Protein AF-0000000084976491 (afdb_homodimer)

Radius of gyration: 25.59 Å; Cα contacts (8 Å, |Δi|>4): 346; chains: 2; bounding box: 77×68×47 Å

Foldseek 3Di:
DPPPPPPQPPVLVVLLVVLVVVLVVLLCVLLVLLQDAPVVNLVVLVVVLVVVLVVCVVVVNNVVNVVRDSVNSVLVVLLQSLLQNLLSLLSNLVSVDVPSVVVVVVLLVVQLVSLQVSLVSNVPHHPGHRDPVSSVSSSNSNVNSNVVNVVVVVVVVVVVVVVVVVVVD/DPPPPPPQPPVLVVLLVVLVVVLVVLLCVLLVLLQDAPVVNLVVLVVVLVVVLVVCVVVVNNVVNVVRDSVNSVLVVLLQSLLQNLLSLLSNLVSVDVPSVVVVVVLLVVQLVSLQVSLVSNVPHHPGHRDPVSSVSSSNSNVNSNVVNVVVVVVVVVVVVVVVVVVVD

pLDDT: mean 92.19, std 11.4, range [34.78, 98.81]

Nearest PDB structures (foldseek):
  5eui-assembly1_B  TM=2.613E-01  e=7.951E+00  Ochotona princeps
  5eui-assembly1_B  TM=2.613E-01  e=7.951E+00  Ochotona princeps

InterPro domains:
  IPR006976 VanZ-LLP1 [PF04892] (19-151)

Sequence (338 aa):
MQEQNQRTSPWLIAWRVIFTFALIGCIVFIFSNSLQIADVSEGASGRVLGILQGILRHLGLPGAADRLTMHIVRKLAHFCEYLLEGFLLMLCLRVYTRHFFKHVSWPMLGGLLTALTDETIQLFVPGRSGQVTDIWIDFSGVMTGLLVGLILLGLVRMCIILYQHRNEVMQEQNQRTSPWLIAWRVIFTFALIGCIVFIFSNSLQIADVSEGASGRVLGILQGILRHLGLPGAADRLTMHIVRKLAHFCEYLLEGFLLMLCLRVYTRHFFKHVSWPMLGGLLTALTDETIQLFVPGRSGQVTDIWIDFSGVMTGLLVGLILLGLVRMCIILYQHRNEV

Solvent-accessible surface area (backbone atoms only — not comparable to full-atom values): 17261 Å² total; per-residue (Å²): 132,78,81,71,77,73,69,79,51,70,66,57,53,50,50,46,52,52,37,49,52,51,41,51,50,48,52,50,51,52,48,52,58,38,62,42,39,35,70,61,47,47,48,56,40,46,52,51,42,51,52,50,30,51,51,31,43,73,73,71,34,52,69,60,27,70,67,59,45,68,68,55,46,49,51,48,50,43,22,49,57,24,19,53,46,17,26,35,37,37,52,39,43,51,70,74,35,92,60,39,82,75,49,50,46,47,50,52,38,52,42,41,51,49,31,49,49,40,30,53,51,12,58,78,20,64,85,44,69,38,48,61,68,56,35,52,43,22,35,51,13,16,53,48,11,30,48,51,36,51,52,51,53,48,50,52,54,48,50,53,52,50,52,52,55,57,66,75,96,133,79,82,72,77,74,70,80,52,69,68,55,54,50,49,46,52,51,36,47,52,50,40,51,49,48,51,50,52,52,47,54,59,38,61,42,40,35,69,60,48,49,50,57,43,45,52,53,42,52,52,52,31,50,51,30,42,72,72,70,32,52,68,62,28,70,68,60,43,69,68,54,46,48,51,48,49,43,22,49,57,23,19,52,47,17,24,34,40,37,52,39,43,51,72,75,35,92,60,41,81,75,49,49,43,48,50,52,39,52,43,42,50,50,31,50,48,40,31,53,52,13,59,77,20,64,84,45,68,36,49,61,66,55,34,54,42,21,35,50,13,18,52,49,12,31,48,52,36,52,52,52,54,50,51,53,53,50,50,52,53,51,51,51,56,54,66,75,96

Organism: Faecalibacterium duncaniae (strain DSM 17677 / JCM 31915 / A2-165) (NCBI:txid411483)

Structure (mmCIF, N/CA/C/O backbone):
data_AF-0000000084976491-model_v1
#
loop_
_entity.id
_entity.type
_entity.pdbx_description
1 polymer 'VanZ-like protein'
#
loop_
_atom_site.group_PDB
_atom_site.id
_atom_site.type_symbol
_atom_site.label_atom_id
_atom_site.label_alt_id
_atom_site.label_comp_id
_atom_site.label_asym_id
_atom_site.label_entity_id
_atom_site.label_seq_id
_atom_site.pdbx_PDB_ins_code
_atom_site.Cartn_x
_atom_site.Cartn_y
_atom_site.Cartn_z
_atom_site.occupancy
_atom_site.B_iso_or_equiv
_atom_site.auth_seq_id
_atom_site.auth_comp_id
_atom_site.auth_asym_id
_atom_site.auth_atom_id
_atom_site.pdbx_PDB_model_num
ATOM 1 N N . MET A 1 1 ? 2.037 36.219 26.781 1 35.09 1 MET A N 1
ATOM 2 C CA . MET A 1 1 ? 1.146 35.562 25.844 1 35.09 1 MET A CA 1
ATOM 3 C C . MET A 1 1 ? 0.963 34.094 26.203 1 35.09 1 MET A C 1
ATOM 5 O O . MET A 1 1 ? 1.899 33.312 26.094 1 35.09 1 MET A O 1
ATOM 9 N N . GLN A 1 2 ? 0.217 33.719 27.297 1 39.62 2 GLN A N 1
ATOM 10 C CA . GLN A 1 2 ? 0.006 32.438 27.922 1 39.62 2 GLN A CA 1
ATOM 11 C C . GLN A 1 2 ? -0.423 31.375 26.891 1 39.62 2 GLN A C 1
ATOM 13 O O . GLN A 1 2 ? -1.31 31.641 26.078 1 39.62 2 GLN A O 1
ATOM 18 N N . GLU A 1 3 ? 0.483 30.609 26.359 1 40.78 3 GLU A N 1
ATOM 19 C CA . GLU A 1 3 ? 0.15 29.422 25.578 1 40.78 3 GLU A CA 1
ATOM 20 C C . GLU A 1 3 ? -1.061 28.703 26.156 1 40.78 3 GLU A C 1
ATOM 22 O O . GLU A 1 3 ? -0.959 28.047 27.203 1 40.78 3 GLU A O 1
ATOM 27 N N . GLN A 1 4 ? -2.275 29.312 26.438 1 41.19 4 GLN A N 1
ATOM 28 C CA . GLN A 1 4 ? -3.514 28.688 26.891 1 41.19 4 GLN A CA 1
ATOM 29 C C . GLN A 1 4 ? -3.615 27.25 26.391 1 41.19 4 GLN A C 1
ATOM 31 O O . GLN A 1 4 ? -3.553 27 25.172 1 41.19 4 GLN A O 1
ATOM 36 N N . ASN A 1 5 ? -3.123 26.234 27.062 1 47.28 5 ASN A N 1
ATOM 37 C CA . ASN A 1 5 ? -3.326 24.781 27.031 1 47.28 5 ASN A CA 1
ATOM 38 C C . ASN A 1 5 ? -4.703 24.422 26.484 1 47.28 5 ASN A C 1
ATOM 40 O O . ASN A 1 5 ? -5.707 24.531 27.188 1 47.28 5 ASN A O 1
ATOM 44 N N . GLN A 1 6 ? -5.203 25.062 25.469 1 53.81 6 GLN A N 1
ATOM 45 C CA . GLN A 1 6 ? -6.531 24.844 24.906 1 53.81 6 GLN A CA 1
ATOM 46 C C . GLN A 1 6 ? -6.996 23.406 25.125 1 53.81 6 GLN A C 1
ATOM 48 O O . GLN A 1 6 ? -6.414 22.469 24.578 1 53.81 6 GLN A O 1
ATOM 53 N N . ARG A 1 7 ? -7.324 23.031 26.297 1 60.31 7 ARG A N 1
ATOM 54 C CA . ARG A 1 7 ? -7.965 21.797 26.719 1 60.31 7 ARG A CA 1
ATOM 55 C C . ARG A 1 7 ? -8.82 21.219 25.594 1 60.31 7 ARG A C 1
ATOM 57 O O . ARG A 1 7 ? -9.609 21.938 24.969 1 60.31 7 ARG A O 1
ATOM 64 N N . THR A 1 8 ? -8.445 20.062 25.047 1 73.88 8 THR A N 1
ATOM 65 C CA . THR A 1 8 ? -9.234 19.375 24.031 1 73.88 8 THR A CA 1
ATOM 66 C C . THR A 1 8 ? -10.688 19.234 24.484 1 73.88 8 THR A C 1
ATOM 68 O O . THR A 1 8 ? -10.953 18.891 25.625 1 73.88 8 THR A O 1
ATOM 71 N N . SER A 1 9 ? -11.711 19.891 23.953 1 84.06 9 SER A N 1
ATOM 72 C CA . SER A 1 9 ? -13.141 19.828 24.219 1 84.06 9 SER A CA 1
ATOM 73 C C . SER A 1 9 ? -13.586 18.375 24.438 1 84.06 9 SER A C 1
ATOM 75 O O . SER A 1 9 ? -13.094 17.469 23.781 1 84.06 9 SER A O 1
ATOM 77 N N . PRO A 1 10 ? -14.289 18.125 25.609 1 88.69 10 PRO A N 1
ATOM 78 C CA . PRO A 1 10 ? -14.797 16.781 25.859 1 88.69 10 PRO A CA 1
ATOM 79 C C . PRO A 1 10 ? -15.484 16.156 24.641 1 88.69 10 PRO A C 1
ATOM 81 O O . PRO A 1 10 ? -15.43 14.945 24.453 1 88.69 10 PRO A O 1
ATOM 84 N N . TRP A 1 11 ? -16.188 16.906 23.922 1 88.12 11 TRP A N 1
ATOM 85 C CA . TRP A 1 11 ? -16.844 16.406 22.719 1 88.12 11 TRP A CA 1
ATOM 86 C C . TRP A 1 11 ? -15.836 15.875 21.719 1 88.12 11 TRP A C 1
ATOM 88 O O . TRP A 1 11 ? -16.078 14.875 21.031 1 88.12 11 TRP A O 1
ATOM 98 N N . LEU A 1 12 ? -14.742 16.547 21.578 1 89.44 12 LEU A N 1
ATOM 99 C CA . LEU A 1 12 ? -13.688 16.094 20.672 1 89.44 12 LEU A CA 1
ATOM 100 C C . LEU A 1 12 ? -13.133 14.742 21.094 1 89.44 12 LEU A C 1
ATOM 102 O O . LEU A 1 12 ? -12.891 13.875 20.266 1 89.44 12 LEU A O 1
ATOM 106 N N . ILE A 1 13 ? -12.984 14.578 22.375 1 91.75 13 ILE A N 1
ATOM 107 C CA . ILE A 1 13 ? -12.484 13.312 22.906 1 91.75 13 ILE A CA 1
ATOM 108 C C . ILE A 1 13 ? -13.492 12.203 22.625 1 91.75 13 ILE A C 1
ATOM 110 O O . ILE A 1 13 ? -13.109 11.094 22.234 1 91.75 13 ILE A O 1
ATOM 114 N N . ALA A 1 14 ? -14.719 12.555 22.859 1 93.31 14 ALA A N 1
ATOM 115 C CA . ALA A 1 14 ? -15.773 11.578 22.609 1 93.31 14 ALA A CA 1
ATOM 116 C C . ALA A 1 14 ? -15.742 11.125 21.141 1 93.31 14 ALA A C 1
ATOM 118 O O . ALA A 1 14 ? -15.805 9.93 20.859 1 93.31 14 ALA A O 1
ATOM 119 N N . TRP A 1 15 ? -15.602 12.023 20.281 1 92.19 15 TRP A N 1
ATOM 120 C CA . TRP A 1 15 ? -15.578 11.703 18.844 1 92.19 15 TRP A CA 1
ATOM 121 C C . TRP A 1 15 ? -14.336 10.898 18.5 1 92.19 15 TRP A C 1
ATOM 123 O O . TRP A 1 15 ? -14.391 9.992 17.656 1 92.19 15 TRP A O 1
ATOM 133 N N . ARG A 1 16 ? -13.266 11.188 19.109 1 93.69 16 ARG A N 1
ATOM 134 C CA . ARG A 1 16 ? -12.039 10.43 18.891 1 93.69 16 ARG A CA 1
ATOM 135 C C . ARG A 1 16 ? -12.227 8.969 19.297 1 93.69 16 ARG A C 1
ATOM 137 O O . ARG A 1 16 ? -11.828 8.062 18.562 1 93.69 16 ARG A O 1
ATOM 144 N N . VAL A 1 17 ? -12.836 8.75 20.406 1 95.75 17 VAL A N 1
ATOM 145 C CA . VAL A 1 17 ? -13.055 7.402 20.922 1 95.75 17 VAL A CA 1
ATOM 146 C C . VAL A 1 17 ? -14.039 6.664 20.016 1 95.75 17 VAL A C 1
ATOM 148 O O . VAL A 1 17 ? -13.781 5.531 19.594 1 95.75 17 VAL A O 1
ATOM 151 N N . ILE A 1 18 ? -15.078 7.332 19.656 1 96.31 18 ILE A N 1
ATOM 152 C CA . ILE A 1 18 ? -16.141 6.707 18.875 1 96.31 18 ILE A CA 1
ATOM 153 C C . ILE A 1 18 ? -15.602 6.316 17.5 1 96.31 18 ILE A C 1
ATOM 155 O O . ILE A 1 18 ? -15.781 5.18 17.062 1 96.31 18 ILE A O 1
ATOM 159 N N . PHE A 1 19 ? -14.914 7.25 16.828 1 96.56 19 PHE A N 1
ATOM 160 C CA . PHE A 1 19 ? -14.438 6.98 15.484 1 96.56 19 PHE A CA 1
ATOM 161 C C . PHE A 1 19 ? -13.312 5.953 15.508 1 96.56 19 PHE A C 1
ATOM 163 O O . PHE A 1 19 ? -13.203 5.125 14.602 1 96.56 19 PHE A O 1
ATOM 170 N N . THR A 1 20 ? -12.516 5.93 16.516 1 97.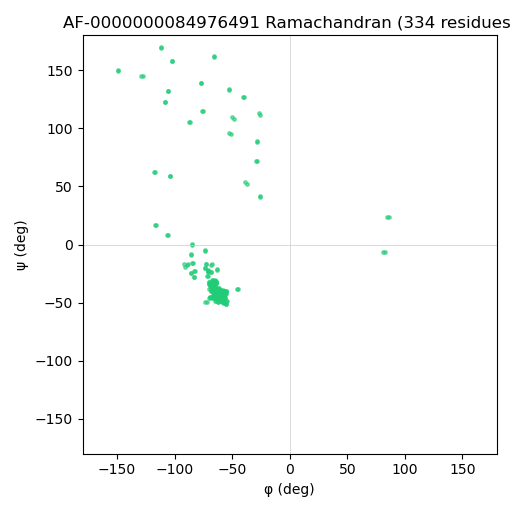44 20 THR A N 1
ATOM 171 C CA . THR A 1 20 ? -11.445 4.949 16.625 1 97.44 20 THR A CA 1
ATOM 172 C C . THR A 1 20 ? -12.016 3.549 16.844 1 97.44 20 THR A C 1
ATOM 174 O O . THR A 1 20 ? -11.586 2.59 16.203 1 97.44 20 THR A O 1
ATOM 177 N N . PHE A 1 21 ? -12.938 3.445 17.719 1 98.06 21 PHE A N 1
ATOM 178 C CA . PHE A 1 21 ? -13.555 2.148 17.984 1 98.06 21 PHE A CA 1
ATOM 179 C C . PHE A 1 21 ? -14.328 1.658 16.766 1 98.06 21 PHE A C 1
ATOM 181 O O . PHE A 1 21 ? -14.352 0.46 16.469 1 98.06 21 PHE A O 1
ATOM 188 N N . ALA A 1 22 ? -15.008 2.574 16.109 1 98.12 22 ALA A N 1
ATOM 189 C CA . ALA A 1 22 ? -15.719 2.205 14.891 1 98.12 22 ALA A CA 1
ATOM 190 C C . ALA A 1 22 ? -14.758 1.689 13.828 1 98.12 22 ALA A C 1
ATOM 192 O O . ALA A 1 22 ? -15.055 0.719 13.125 1 98.12 22 ALA A O 1
ATOM 193 N N . LEU A 1 23 ? -13.617 2.332 13.719 1 98.5 23 LEU A N 1
ATOM 194 C CA . LEU A 1 23 ? -12.602 1.914 12.758 1 98.5 23 LEU A CA 1
ATOM 195 C C . LEU A 1 23 ? -12.062 0.53 13.102 1 98.5 23 LEU A C 1
ATOM 197 O O . LEU A 1 23 ? -11.938 -0.329 12.227 1 98.5 23 LEU A O 1
ATOM 201 N N . ILE A 1 24 ? -11.766 0.32 14.328 1 98.38 24 ILE A N 1
ATOM 202 C CA . ILE A 1 24 ? -11.289 -0.98 14.781 1 98.38 24 ILE A CA 1
ATOM 203 C C . ILE A 1 24 ? -12.344 -2.045 14.508 1 98.38 24 ILE A C 1
ATOM 205 O O . ILE A 1 24 ? -12.031 -3.131 14.016 1 98.38 24 ILE A O 1
ATOM 209 N N . GLY A 1 25 ? -13.555 -1.701 14.852 1 98.5 25 GLY A N 1
ATOM 210 C CA . GLY A 1 25 ? -14.641 -2.617 14.57 1 98.5 25 GLY A CA 1
ATOM 211 C C . GLY A 1 25 ? -14.766 -2.961 13.094 1 98.5 25 GLY A C 1
ATOM 212 O O . GLY A 1 25 ? -14.992 -4.121 12.742 1 98.5 25 GLY A O 1
ATOM 213 N N . CYS A 1 26 ? -14.641 -1.988 12.273 1 98.44 26 CYS A N 1
ATOM 214 C CA . CYS A 1 26 ? -14.695 -2.184 10.828 1 98.44 26 CYS A CA 1
ATOM 215 C C . CYS A 1 26 ? -13.578 -3.109 10.359 1 98.44 26 CYS A C 1
ATOM 217 O O . CYS A 1 26 ? -13.82 -4.031 9.578 1 98.44 26 CYS A O 1
ATOM 219 N N . ILE A 1 27 ? -12.375 -2.922 10.852 1 98.62 27 ILE A N 1
ATOM 220 C CA . ILE A 1 27 ? -11.227 -3.729 10.461 1 98.62 27 ILE A CA 1
ATOM 221 C C . ILE A 1 27 ? -11.422 -5.168 10.938 1 98.62 27 ILE A C 1
ATOM 223 O O . ILE A 1 27 ? -11.156 -6.113 10.195 1 98.62 27 ILE A O 1
ATOM 227 N N . VAL A 1 28 ? -11.898 -5.32 12.117 1 98.25 28 VAL A N 1
ATOM 228 C CA . VAL A 1 28 ? -12.18 -6.648 12.648 1 98.25 28 VAL A CA 1
ATOM 229 C C . VAL A 1 28 ? -13.234 -7.34 11.789 1 98.25 28 VAL A C 1
ATOM 231 O O . VAL A 1 28 ? -13.125 -8.539 11.508 1 98.25 28 VAL A O 1
ATOM 234 N N . PHE A 1 29 ? -14.234 -6.586 11.453 1 98 29 PHE A N 1
ATOM 235 C CA . PHE A 1 29 ? -15.281 -7.121 10.594 1 98 29 PHE A CA 1
ATOM 236 C C . PHE A 1 29 ? -14.703 -7.598 9.273 1 98 29 PHE A C 1
ATOM 238 O O . PHE A 1 29 ? -15.016 -8.695 8.812 1 98 29 PHE A O 1
ATOM 245 N N . ILE A 1 30 ? -13.805 -6.801 8.672 1 98.06 30 ILE A N 1
ATOM 246 C CA . ILE A 1 30 ? -13.18 -7.121 7.395 1 98.06 30 ILE A CA 1
ATOM 247 C C . ILE A 1 30 ? -12.359 -8.398 7.531 1 98.06 30 ILE A C 1
ATOM 249 O O . ILE A 1 30 ? -12.516 -9.336 6.742 1 98.06 30 ILE A O 1
ATOM 253 N N . PHE A 1 31 ? -11.523 -8.484 8.539 1 98.12 31 PHE A N 1
ATOM 254 C CA . PHE A 1 31 ? -10.641 -9.633 8.727 1 98.12 31 PHE A CA 1
ATOM 255 C C . PHE A 1 31 ? -11.438 -10.875 9.094 1 98.12 31 PHE A C 1
ATOM 257 O O . PHE A 1 31 ? -11.086 -11.984 8.688 1 98.12 31 PHE A O 1
ATOM 264 N N . SER A 1 32 ? -12.555 -10.688 9.82 1 97.12 32 SER A N 1
ATOM 265 C CA . SER A 1 32 ? -13.414 -11.812 10.156 1 97.12 32 SER A CA 1
ATOM 266 C C . SER A 1 32 ? -14.055 -12.414 8.914 1 97.12 32 SER A C 1
ATOM 268 O O . SER A 1 32 ? -14.156 -13.641 8.789 1 97.12 32 SER A O 1
ATOM 270 N N . ASN A 1 33 ? -14.516 -11.594 8.078 1 95.81 33 ASN A N 1
ATOM 271 C CA . ASN A 1 33 ? -15.086 -12.07 6.824 1 95.81 33 ASN A CA 1
ATOM 272 C C . ASN A 1 33 ? -14.047 -12.812 5.988 1 95.81 33 ASN A C 1
ATOM 274 O O . ASN A 1 33 ? -14.359 -13.82 5.348 1 95.81 33 ASN A O 1
ATOM 278 N N . SER A 1 34 ? -12.82 -12.336 5.969 1 95.94 34 SER A N 1
ATOM 279 C CA . SER A 1 34 ? -11.75 -12.922 5.168 1 95.94 34 SER A CA 1
ATOM 280 C C . SER A 1 34 ? -11.281 -14.242 5.762 1 95.94 34 SER A C 1
ATOM 282 O O . SER A 1 34 ? -10.648 -15.047 5.078 1 95.94 34 SER A O 1
ATOM 284 N N . LEU A 1 35 ? -11.617 -14.477 7.016 1 96.56 35 LEU A N 1
ATOM 285 C CA . LEU A 1 35 ? -11.234 -15.703 7.699 1 96.56 35 LEU A CA 1
ATOM 286 C C . LEU A 1 35 ? -12.242 -16.812 7.426 1 96.56 35 LEU A C 1
ATOM 288 O O . LEU A 1 35 ? -12 -17.984 7.746 1 96.56 35 LEU A O 1
ATOM 292 N N . GLN A 1 36 ? -13.328 -16.469 6.809 1 94.62 36 GLN A N 1
ATOM 293 C CA . GLN A 1 36 ? -14.336 -17.469 6.492 1 94.62 36 GLN A CA 1
ATOM 294 C C . GLN A 1 36 ? -13.914 -18.312 5.293 1 94.62 36 GLN A C 1
ATOM 296 O O . GLN A 1 36 ? -13.406 -17.781 4.305 1 94.62 36 GLN A O 1
ATOM 301 N N . ILE A 1 37 ? -14.195 -19.594 5.438 1 94.31 37 ILE A N 1
ATOM 302 C CA . ILE A 1 37 ? -13.852 -20.484 4.336 1 94.31 37 ILE A CA 1
ATOM 303 C C . ILE A 1 37 ? -14.703 -20.141 3.113 1 94.31 37 ILE A C 1
ATOM 305 O O . ILE A 1 37 ? -15.766 -19.531 3.238 1 94.31 37 ILE A O 1
ATOM 309 N N . ALA A 1 38 ? -14.234 -20.609 1.974 1 93.19 38 ALA A N 1
ATOM 310 C CA . ALA A 1 38 ? -14.805 -20.188 0.695 1 93.19 38 ALA A CA 1
ATOM 311 C C . ALA A 1 38 ? -16.297 -20.531 0.63 1 93.19 38 ALA A C 1
ATOM 313 O O . ALA A 1 38 ? -17.094 -19.734 0.141 1 93.19 38 ALA A O 1
ATOM 314 N N . ASP A 1 39 ? -16.656 -21.656 1.042 1 92.38 39 ASP A N 1
ATOM 315 C CA . ASP A 1 39 ? -18.047 -22.125 0.962 1 92.38 39 ASP A CA 1
ATOM 316 C C . ASP A 1 39 ? -18.984 -21.203 1.753 1 92.38 39 ASP A C 1
ATOM 318 O O . ASP A 1 39 ? -20.062 -20.859 1.285 1 92.38 39 ASP A O 1
ATOM 322 N N . VAL A 1 40 ? -18.562 -20.844 2.932 1 91.31 40 VAL A N 1
ATOM 323 C CA . VAL A 1 40 ? -19.3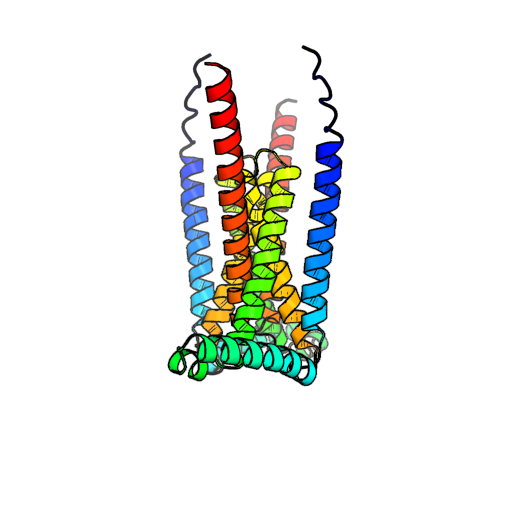59 -19.984 3.795 1 91.31 40 VAL A CA 1
ATOM 324 C C . VAL A 1 40 ? -19.453 -18.594 3.178 1 91.31 40 VAL A C 1
ATOM 326 O O . VAL A 1 40 ? -20.547 -18.016 3.107 1 91.31 40 VAL A O 1
ATOM 329 N N . SER A 1 41 ? -18.328 -18.094 2.717 1 92.44 41 SER A N 1
ATOM 330 C CA . SER A 1 41 ? -18.297 -16.781 2.082 1 92.44 41 SER A CA 1
ATOM 331 C C . SER A 1 41 ? -19.156 -16.75 0.823 1 92.44 41 SER A C 1
ATOM 333 O O . SER A 1 41 ? -19.844 -15.773 0.551 1 92.44 41 SER A O 1
ATOM 335 N N . GLU A 1 42 ? -19.125 -17.797 0.074 1 92.56 42 GLU A N 1
ATOM 336 C CA . GLU A 1 42 ? -19.922 -17.906 -1.138 1 92.56 42 GLU A CA 1
ATOM 337 C C . GLU A 1 42 ? -21.422 -17.938 -0.808 1 92.56 42 GLU A C 1
ATOM 339 O O . GLU A 1 42 ? -22.234 -17.391 -1.558 1 92.56 42 GLU A O 1
ATOM 344 N N . GLY A 1 43 ? -21.688 -18.625 0.235 1 93.31 43 GLY A N 1
ATOM 345 C CA . GLY A 1 43 ? -23.078 -18.641 0.67 1 93.31 43 GLY A CA 1
ATOM 346 C C . GLY A 1 43 ? -23.609 -17.266 1.014 1 93.31 43 GLY A C 1
ATOM 347 O O . GLY A 1 43 ? -24.719 -16.906 0.604 1 93.31 43 GLY A O 1
ATOM 348 N N . ALA A 1 44 ? -22.828 -16.578 1.794 1 92.62 44 ALA A N 1
ATOM 349 C CA . ALA A 1 44 ? -23.219 -15.227 2.174 1 92.62 44 ALA A CA 1
ATOM 350 C C . ALA A 1 44 ? -23.391 -14.344 0.945 1 92.62 44 ALA A C 1
ATOM 352 O O . ALA A 1 44 ? -24.391 -13.625 0.823 1 92.62 44 ALA A O 1
ATOM 353 N N . SER A 1 45 ? -22.5 -14.383 0.034 1 93.81 45 SER A N 1
ATOM 354 C CA . SER A 1 45 ? -22.562 -13.602 -1.198 1 93.81 45 SER A CA 1
ATOM 355 C C . SER A 1 45 ? -23.734 -14.031 -2.066 1 93.81 45 SER A C 1
ATOM 357 O O . SER A 1 45 ? -24.344 -13.203 -2.748 1 93.81 45 SER A O 1
ATOM 359 N N . GLY A 1 46 ? -23.984 -15.273 -2.021 1 95 46 GLY A N 1
ATOM 360 C CA . GLY A 1 46 ? -25.125 -15.789 -2.762 1 95 46 GLY A CA 1
ATOM 361 C C . GLY A 1 46 ? -26.438 -15.234 -2.275 1 95 46 GLY A C 1
ATOM 362 O O . GLY A 1 46 ? -27.328 -14.922 -3.08 1 95 46 GLY A O 1
ATOM 363 N N . ARG A 1 47 ? -26.547 -15.148 -1 1 95.94 47 ARG A N 1
ATOM 364 C CA . ARG A 1 47 ? -27.766 -14.57 -0.429 1 95.94 47 ARG A CA 1
ATOM 365 C C . ARG A 1 47 ? -27.938 -13.125 -0.88 1 95.94 47 ARG A C 1
ATOM 367 O O . ARG A 1 47 ? -29.031 -12.719 -1.267 1 95.94 47 ARG A O 1
ATOM 374 N N . VAL A 1 48 ? -26.859 -12.398 -0.855 1 94.81 48 VAL A N 1
ATOM 375 C CA . VAL A 1 48 ? -26.906 -11.008 -1.28 1 94.81 48 VAL A CA 1
ATOM 376 C C . VAL A 1 48 ? -27.266 -10.93 -2.764 1 94.81 48 VAL A C 1
ATOM 378 O O . VAL A 1 48 ? -28.062 -10.086 -3.176 1 94.81 48 VAL A O 1
ATOM 381 N N . LEU A 1 49 ? -26.641 -11.781 -3.518 1 95.88 49 LEU A N 1
ATOM 382 C CA . LEU A 1 49 ? -26.938 -11.844 -4.945 1 95.88 49 LEU A CA 1
ATOM 383 C C . LEU A 1 49 ? -28.422 -12.062 -5.184 1 95.88 49 LEU A C 1
ATOM 385 O O . LEU A 1 49 ? -29.047 -11.344 -5.977 1 95.88 49 LEU A O 1
ATOM 389 N N . GLY A 1 50 ? -28.984 -13.016 -4.504 1 95.94 50 GLY A N 1
ATOM 390 C CA . GLY A 1 50 ? -30.406 -13.289 -4.633 1 95.94 50 GLY A CA 1
ATOM 391 C C . GLY A 1 50 ? -31.281 -12.102 -4.301 1 95.94 50 GLY A C 1
ATOM 392 O O . GLY A 1 50 ? -32.25 -11.805 -5.016 1 95.94 50 GLY A O 1
ATOM 393 N N . ILE A 1 51 ? -30.984 -11.477 -3.252 1 96.12 51 ILE A N 1
ATOM 394 C CA . ILE A 1 51 ? -31.75 -10.312 -2.801 1 96.12 51 ILE A CA 1
ATOM 395 C C . ILE A 1 51 ? -31.672 -9.211 -3.85 1 96.12 51 ILE A C 1
ATOM 397 O O . ILE A 1 51 ? -32.688 -8.641 -4.242 1 96.12 51 ILE A O 1
ATOM 401 N N . LEU A 1 52 ? -30.453 -8.945 -4.367 1 95.69 52 LEU A N 1
ATOM 402 C CA . LEU A 1 52 ? -30.25 -7.867 -5.328 1 95.69 52 LEU A CA 1
ATOM 403 C C . LEU A 1 52 ? -30.953 -8.18 -6.648 1 95.69 52 LEU A C 1
ATOM 405 O O . LEU A 1 52 ? -31.562 -7.301 -7.254 1 95.69 52 LEU A O 1
ATOM 409 N N . GLN A 1 53 ? -30.797 -9.398 -7.062 1 96.44 53 GLN A N 1
ATOM 410 C CA . GLN A 1 53 ? -31.5 -9.805 -8.281 1 96.44 53 GLN A CA 1
ATOM 411 C C . GLN A 1 53 ? -33 -9.648 -8.125 1 96.44 53 GLN A C 1
ATOM 413 O O . GLN A 1 53 ? -33.688 -9.211 -9.055 1 96.44 53 GLN A O 1
ATOM 418 N N . GLY A 1 54 ? -33.5 -10.078 -7.012 1 95.88 54 GLY A N 1
ATOM 419 C CA . GLY A 1 54 ? -34.906 -9.922 -6.727 1 95.88 54 GLY A CA 1
ATOM 420 C C . GLY A 1 54 ? -35.375 -8.477 -6.789 1 95.88 54 GLY A C 1
ATOM 421 O O . GLY A 1 54 ? -36.406 -8.172 -7.379 1 95.88 54 GLY A O 1
ATOM 422 N N . ILE A 1 55 ? -34.625 -7.625 -6.195 1 96 55 ILE A N 1
ATOM 423 C CA . ILE A 1 55 ? -34.938 -6.203 -6.188 1 96 55 ILE A CA 1
ATOM 424 C C . ILE A 1 55 ? -34.938 -5.664 -7.613 1 96 55 ILE A C 1
ATOM 426 O O . ILE A 1 55 ? -35.875 -4.949 -8.016 1 96 55 ILE A O 1
ATOM 430 N N . LEU A 1 56 ? -33.906 -5.996 -8.414 1 95.81 56 LEU A N 1
ATOM 431 C CA . LEU A 1 56 ? -33.781 -5.516 -9.789 1 95.81 56 LEU A CA 1
ATOM 432 C C . LEU A 1 56 ? -34.969 -6.012 -10.641 1 95.81 56 LEU A C 1
ATOM 434 O O . LEU A 1 56 ? -35.5 -5.258 -11.461 1 95.81 56 LEU A O 1
ATOM 438 N N . ARG A 1 57 ? -35.344 -7.277 -10.43 1 95.75 57 ARG A N 1
ATOM 439 C CA . ARG A 1 57 ? -36.469 -7.824 -11.172 1 95.75 57 ARG A CA 1
ATOM 440 C C . ARG A 1 57 ? -37.75 -7.117 -10.789 1 95.75 57 ARG A C 1
ATOM 442 O O . ARG A 1 57 ? -38.594 -6.84 -11.648 1 95.75 57 ARG A O 1
ATOM 449 N N . HIS A 1 58 ? -37.906 -6.809 -9.531 1 96.44 58 HIS A N 1
ATOM 450 C CA . HIS A 1 58 ? -39.094 -6.105 -9.047 1 96.44 58 HIS A CA 1
ATOM 451 C C . HIS A 1 58 ? -39.156 -4.688 -9.609 1 96.44 58 HIS A C 1
ATOM 453 O O . HIS A 1 58 ? -40.219 -4.152 -9.828 1 96.44 58 HIS A O 1
ATOM 459 N N . LEU A 1 59 ? -38.031 -4.129 -9.836 1 96.56 59 LEU A N 1
ATOM 460 C CA . LEU A 1 59 ? -37.969 -2.766 -10.352 1 96.56 59 LEU A CA 1
ATOM 461 C C . LEU A 1 59 ? -38.094 -2.748 -11.867 1 96.56 59 LEU A C 1
ATOM 463 O O . LEU A 1 59 ? -38 -1.689 -12.492 1 96.56 59 LEU A O 1
ATOM 467 N N . GLY A 1 60 ? -38.25 -3.93 -12.477 1 95.25 60 GLY A N 1
ATOM 468 C CA . GLY A 1 60 ? -38.5 -4.023 -13.906 1 95.25 60 GLY A CA 1
ATOM 469 C C . GLY A 1 60 ? -37.188 -4.02 -14.719 1 95.25 60 GLY A C 1
ATOM 470 O O . GLY A 1 60 ? -37.188 -3.559 -15.859 1 95.25 60 GLY A O 1
ATOM 471 N N . LEU A 1 61 ? -36.094 -4.43 -14.047 1 96.69 61 LEU A N 1
ATOM 472 C CA . LEU A 1 61 ? -34.812 -4.461 -14.734 1 96.69 61 LEU A CA 1
ATOM 473 C C . LEU A 1 61 ? -34.25 -5.887 -14.812 1 96.69 61 LEU A C 1
ATOM 475 O O . LEU A 1 61 ? -33.188 -6.172 -14.305 1 96.69 61 LEU A O 1
ATOM 479 N N . PRO A 1 62 ? -34.969 -6.766 -15.492 1 93.69 62 PRO A N 1
ATOM 480 C CA . PRO A 1 62 ? -34.531 -8.172 -15.531 1 93.69 62 PRO A CA 1
ATOM 481 C C . PRO A 1 62 ? -33.188 -8.359 -16.219 1 93.69 62 PRO A C 1
ATOM 483 O O . PRO A 1 62 ? -32.438 -9.258 -15.867 1 93.69 62 PRO A O 1
ATOM 486 N N . GLY A 1 63 ? -32.938 -7.57 -17.172 1 95.38 63 GLY A N 1
ATOM 487 C CA . GLY A 1 63 ? -31.625 -7.641 -17.828 1 95.38 63 GLY A CA 1
ATOM 488 C C . GLY A 1 63 ? -30.469 -7.398 -16.891 1 95.38 63 GLY A C 1
ATOM 489 O O . GLY A 1 63 ? -29.469 -8.125 -16.922 1 95.38 63 GLY A O 1
ATOM 490 N N . ALA A 1 64 ? -30.609 -6.348 -16.109 1 95.12 64 ALA A N 1
ATOM 491 C CA . ALA A 1 64 ? -29.594 -6.055 -15.094 1 95.12 64 ALA A CA 1
ATOM 492 C C . ALA A 1 64 ? -29.5 -7.188 -14.078 1 95.12 64 ALA A C 1
ATOM 494 O O . ALA A 1 64 ? -28.391 -7.523 -13.625 1 95.12 64 ALA A O 1
ATOM 495 N N . ALA A 1 65 ? -30.531 -7.711 -13.711 1 95.5 65 ALA A N 1
ATOM 496 C CA . ALA A 1 65 ? -30.547 -8.828 -12.773 1 95.5 65 ALA A CA 1
ATOM 497 C C . ALA A 1 65 ? -29.766 -10.023 -13.328 1 95.5 65 ALA A C 1
ATOM 499 O O . ALA A 1 65 ? -29.031 -10.68 -12.594 1 95.5 65 ALA A O 1
ATOM 500 N N . ASP A 1 66 ? -29.953 -10.25 -14.555 1 94.75 66 ASP A N 1
ATOM 501 C CA . ASP A 1 66 ? -29.328 -11.398 -15.203 1 94.75 66 ASP A CA 1
ATOM 502 C C . ASP A 1 66 ? -27.812 -11.18 -15.344 1 94.75 66 ASP A C 1
ATOM 504 O O . ASP A 1 66 ? -27.047 -12.141 -15.383 1 94.75 66 ASP A O 1
ATOM 508 N N . ARG A 1 67 ? -27.469 -10 -15.414 1 94.88 67 ARG A N 1
ATOM 509 C CA . ARG A 1 67 ? -26.062 -9.688 -15.602 1 94.88 67 ARG A CA 1
ATOM 510 C C . ARG A 1 67 ? -25.328 -9.664 -14.266 1 94.88 67 ARG A C 1
ATOM 512 O O . ARG A 1 67 ? -24.094 -9.695 -14.234 1 94.88 67 ARG A O 1
ATOM 519 N N . LEU A 1 68 ? -26.031 -9.602 -13.219 1 95.06 68 LEU A N 1
ATOM 520 C CA . LEU A 1 68 ? -25.438 -9.586 -11.883 1 95.06 68 LEU A CA 1
ATOM 521 C C . LEU A 1 68 ? -24.953 -10.977 -11.492 1 95.06 68 LEU A C 1
ATOM 523 O O . LEU A 1 68 ? -25.734 -11.922 -11.438 1 95.06 68 LEU A O 1
ATOM 527 N N . THR A 1 69 ? -23.672 -11.141 -11.328 1 94.69 69 THR A N 1
ATOM 528 C CA . THR A 1 69 ? -23.078 -12.438 -11.016 1 94.69 69 THR A CA 1
ATOM 529 C C . THR A 1 69 ? -22.516 -12.445 -9.602 1 94.69 69 THR A C 1
ATOM 531 O O . THR A 1 69 ? -22.438 -11.406 -8.945 1 94.69 69 THR A O 1
ATOM 534 N N . MET A 1 70 ? -22.172 -13.648 -9.188 1 94.44 70 MET A N 1
ATOM 535 C CA . MET A 1 70 ? -21.516 -13.828 -7.891 1 94.44 70 MET A CA 1
ATOM 536 C C . MET A 1 70 ? -20.219 -13.055 -7.824 1 94.44 70 MET A C 1
ATOM 538 O O . MET A 1 70 ? -19.875 -12.469 -6.789 1 94.44 70 MET A O 1
ATOM 542 N N . HIS A 1 71 ? -19.562 -13.086 -8.883 1 94 71 HIS A N 1
ATOM 543 C CA . HIS A 1 71 ? -18.297 -12.375 -8.977 1 94 71 HIS A CA 1
ATOM 544 C C . HIS A 1 71 ? -18.469 -10.883 -8.734 1 94 71 HIS A C 1
ATOM 546 O O . HIS A 1 71 ? -17.734 -10.281 -7.949 1 94 71 HIS A O 1
ATOM 552 N N . ILE A 1 72 ? -19.469 -10.289 -9.289 1 95.31 72 ILE A N 1
ATOM 553 C CA . ILE A 1 72 ? -19.734 -8.859 -9.148 1 95.31 72 ILE A CA 1
ATOM 554 C C . ILE A 1 72 ? -20.109 -8.547 -7.703 1 95.31 72 ILE A C 1
ATOM 556 O O . ILE A 1 72 ? -19.625 -7.574 -7.121 1 95.31 72 ILE A O 1
ATOM 560 N N . VAL A 1 73 ? -20.953 -9.344 -7.145 1 95 73 VAL A N 1
ATOM 561 C CA . VAL A 1 73 ? -21.422 -9.133 -5.781 1 95 73 VAL A CA 1
ATOM 562 C C . VAL A 1 73 ? -20.25 -9.188 -4.809 1 95 73 VAL A C 1
ATOM 564 O O . VAL A 1 73 ? -20.141 -8.359 -3.906 1 95 73 VAL A O 1
ATOM 567 N N . ARG A 1 74 ? -19.391 -10.094 -5 1 94.75 74 ARG A N 1
ATOM 568 C CA . ARG A 1 74 ? -18.219 -10.234 -4.137 1 94.75 74 ARG A CA 1
ATOM 569 C C . ARG A 1 74 ? -17.297 -9.023 -4.262 1 94.75 74 ARG A C 1
ATOM 571 O O . ARG A 1 74 ? -16.797 -8.516 -3.26 1 94.75 74 ARG A O 1
ATOM 578 N N . LYS A 1 75 ? -17.125 -8.539 -5.457 1 95.88 75 LYS A N 1
ATOM 579 C CA . LYS A 1 75 ? -16.266 -7.371 -5.66 1 95.88 75 LYS A CA 1
ATOM 580 C C . LYS A 1 75 ? -16.906 -6.117 -5.07 1 95.88 75 LYS A C 1
ATOM 582 O O . LYS A 1 75 ? -16.219 -5.238 -4.562 1 95.88 75 LYS A O 1
ATOM 587 N N . LEU A 1 76 ? -18.156 -6.113 -5.199 1 95.5 76 LEU A N 1
ATOM 588 C CA . LEU A 1 76 ? -18.875 -5.004 -4.59 1 95.5 76 LEU A CA 1
ATOM 589 C C . LEU A 1 76 ? -18.75 -5.039 -3.07 1 95.5 76 LEU A C 1
ATOM 591 O O . LEU A 1 76 ? -18.641 -3.992 -2.428 1 95.5 76 LEU A O 1
ATOM 595 N N . ALA A 1 77 ? -18.859 -6.188 -2.535 1 95.31 77 ALA A N 1
ATOM 596 C CA . ALA A 1 77 ? -18.688 -6.34 -1.095 1 95.31 77 ALA A CA 1
ATOM 597 C C . ALA A 1 77 ? -17.297 -5.852 -0.658 1 95.31 77 ALA A C 1
ATOM 599 O O . ALA A 1 77 ? -17.172 -5.137 0.338 1 95.31 77 ALA A O 1
ATOM 600 N N . HIS A 1 78 ? -16.281 -6.266 -1.404 1 96.25 78 HIS A N 1
ATOM 601 C CA . HIS A 1 78 ? -14.93 -5.781 -1.15 1 96.25 78 HIS A CA 1
ATOM 602 C C . HIS A 1 78 ? -14.875 -4.254 -1.18 1 96.25 78 HIS A C 1
ATOM 604 O O . HIS A 1 78 ? -14.406 -3.627 -0.228 1 96.25 78 HIS A O 1
ATOM 610 N N . PHE A 1 79 ? -15.383 -3.709 -2.205 1 98.25 79 PHE A N 1
ATOM 611 C CA . PHE A 1 79 ? -15.359 -2.264 -2.391 1 98.25 79 PHE A CA 1
ATOM 612 C C . PHE A 1 79 ? -16.078 -1.561 -1.245 1 98.25 79 PHE A C 1
ATOM 614 O O . PHE A 1 79 ? -15.555 -0.604 -0.669 1 98.25 79 PHE A O 1
ATOM 621 N N . CYS A 1 80 ? -17.234 -2.059 -0.865 1 97.88 80 CYS A N 1
ATOM 622 C CA . CYS A 1 80 ? -18.062 -1.406 0.138 1 97.88 80 CYS A CA 1
ATOM 623 C C . CYS A 1 80 ? -17.422 -1.488 1.519 1 97.88 80 CYS A C 1
ATOM 625 O O . CYS A 1 80 ? -17.469 -0.523 2.283 1 97.88 80 CYS A O 1
ATOM 627 N N . GLU A 1 81 ? -16.953 -2.611 1.851 1 98.12 81 GLU A N 1
ATOM 628 C CA . GLU A 1 81 ? -16.281 -2.752 3.141 1 98.12 81 GLU A CA 1
ATOM 629 C 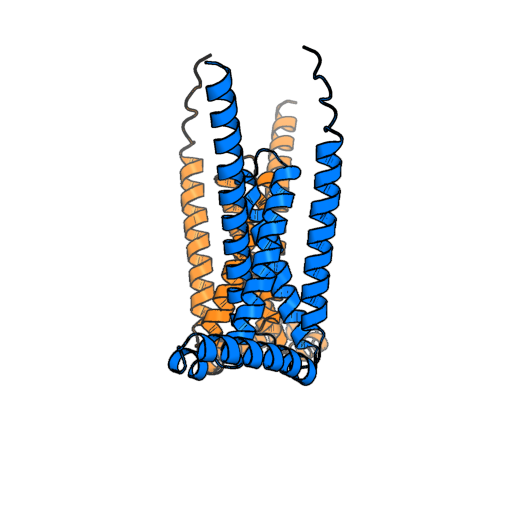C . GLU A 1 81 ? -15.141 -1.745 3.285 1 98.12 81 GLU A C 1
ATOM 631 O O . GLU A 1 81 ? -15 -1.1 4.324 1 98.12 81 GLU A O 1
ATOM 636 N N . TYR A 1 82 ? -14.438 -1.56 2.246 1 98.81 82 TYR A N 1
ATOM 637 C CA . TYR A 1 82 ? -13.266 -0.7 2.314 1 98.81 82 TYR A CA 1
ATOM 638 C C . TYR A 1 82 ? -13.641 0.76 2.096 1 98.81 82 TYR A C 1
ATOM 640 O O . TYR A 1 82 ? -12.922 1.665 2.527 1 98.81 82 TYR A O 1
ATOM 648 N N . LEU A 1 83 ? -14.766 1.009 1.41 1 98.75 83 LEU A N 1
ATOM 649 C CA . LEU A 1 83 ? -15.336 2.352 1.398 1 98.75 83 LEU A CA 1
ATOM 650 C C . LEU A 1 83 ? -15.633 2.828 2.816 1 98.75 83 LEU A C 1
ATOM 652 O O . LEU A 1 83 ? -15.281 3.953 3.184 1 98.75 83 LEU A O 1
ATOM 656 N N . LEU A 1 84 ? -16.266 1.936 3.543 1 98.62 84 LEU A N 1
ATOM 657 C CA . LEU A 1 84 ? -16.578 2.26 4.934 1 98.62 84 LEU A CA 1
ATOM 658 C C . LEU A 1 84 ? -15.289 2.514 5.719 1 98.62 84 LEU A C 1
ATOM 660 O O . LEU A 1 84 ? -15.211 3.465 6.5 1 98.62 84 LEU A O 1
ATOM 664 N N . GLU A 1 85 ? -14.281 1.649 5.531 1 98.81 85 GLU A N 1
ATOM 665 C CA . GLU A 1 85 ? -13.008 1.855 6.219 1 98.81 85 GLU A CA 1
ATOM 666 C C . GLU A 1 85 ? -12.406 3.213 5.867 1 98.81 85 GLU A C 1
ATOM 668 O O . GLU A 1 85 ? -11.984 3.957 6.754 1 98.81 85 GLU A O 1
ATOM 673 N N . GLY A 1 86 ? -12.352 3.498 4.551 1 98.69 86 GLY A N 1
ATOM 674 C CA . GLY A 1 86 ? -11.82 4.785 4.125 1 98.69 86 GLY A CA 1
ATOM 675 C C . GLY A 1 86 ? -12.547 5.965 4.746 1 98.69 86 GLY A C 1
ATOM 676 O O . GLY A 1 86 ? -11.914 6.938 5.156 1 98.69 86 GLY A O 1
ATOM 677 N N . PHE A 1 87 ? -13.867 5.867 4.789 1 98.44 87 PHE A N 1
ATOM 678 C CA . PHE A 1 87 ? -14.695 6.898 5.395 1 98.44 87 PHE A CA 1
ATOM 679 C C . PHE A 1 87 ? -14.328 7.098 6.859 1 98.44 87 PHE A C 1
ATOM 681 O O . PHE A 1 87 ? -14.117 8.227 7.305 1 98.44 87 PHE A O 1
ATOM 688 N N . LEU A 1 88 ? -14.227 6.047 7.574 1 98.25 88 LEU A N 1
ATOM 689 C CA . LEU A 1 88 ? -13.898 6.105 8.992 1 98.25 88 LEU A CA 1
ATOM 690 C C . LEU A 1 88 ? -12.484 6.621 9.203 1 98.25 88 LEU A C 1
ATOM 692 O O . LEU A 1 88 ? -12.219 7.348 10.164 1 98.25 88 LEU A O 1
ATOM 696 N N . LEU A 1 89 ? -11.547 6.219 8.32 1 98.19 89 LEU A N 1
ATOM 697 C CA . LEU A 1 89 ? -10.172 6.711 8.398 1 98.19 89 LEU A CA 1
ATOM 698 C C . LEU A 1 89 ? -10.133 8.227 8.234 1 98.19 89 LEU A C 1
ATOM 700 O O . LEU A 1 89 ? -9.367 8.906 8.914 1 98.19 89 LEU A O 1
ATOM 704 N N . MET A 1 90 ? -10.93 8.695 7.336 1 96.88 90 MET A N 1
ATOM 705 C CA . MET A 1 90 ? -10.992 10.133 7.109 1 96.88 90 MET A CA 1
ATOM 706 C C . MET A 1 90 ? -11.516 10.859 8.352 1 96.88 90 MET A C 1
ATOM 708 O O . MET A 1 90 ? -10.977 11.891 8.75 1 96.88 90 MET A O 1
ATOM 712 N N . LEU A 1 91 ? -12.555 10.336 8.945 1 95.69 91 LEU A N 1
ATOM 713 C CA . LEU A 1 91 ? -13.125 10.93 10.148 1 95.69 91 LEU A CA 1
ATOM 714 C C . LEU A 1 91 ? -12.109 10.914 11.289 1 95.69 91 LEU A C 1
ATOM 716 O O . LEU A 1 91 ? -11.992 11.898 12.031 1 95.69 91 LEU A O 1
ATOM 720 N N . CYS A 1 92 ? -11.43 9.789 11.406 1 96 92 CYS A N 1
ATOM 721 C CA . CYS A 1 92 ? -10.391 9.703 12.422 1 96 92 CYS A CA 1
ATOM 722 C C . CYS A 1 92 ? -9.297 10.734 12.172 1 96 92 CYS A C 1
ATOM 724 O O . CYS A 1 92 ? -8.859 11.422 13.094 1 96 92 CYS A O 1
ATOM 726 N N . LEU A 1 93 ? -8.867 10.82 10.938 1 94.31 93 LEU A N 1
ATOM 727 C CA . LEU A 1 93 ? -7.832 11.789 10.602 1 94.31 93 LEU A CA 1
ATOM 728 C C . LEU A 1 93 ? -8.266 13.203 10.969 1 94.31 93 LEU A C 1
ATOM 730 O O . LEU A 1 93 ? -7.473 13.977 11.523 1 94.31 93 LEU A O 1
ATOM 734 N N . ARG A 1 94 ? -9.492 13.555 10.727 1 92.31 94 ARG A N 1
ATOM 735 C CA . ARG A 1 94 ? -10.016 14.898 10.945 1 92.31 94 ARG A CA 1
ATOM 736 C C . ARG A 1 94 ? -10.039 15.242 12.43 1 92.31 94 ARG A C 1
ATOM 738 O O . ARG A 1 94 ? -9.758 16.375 12.82 1 92.31 94 ARG A O 1
ATOM 745 N N . VAL A 1 95 ? -10.359 14.305 13.258 1 91.75 95 VAL A N 1
ATOM 746 C CA . VAL A 1 95 ? -10.523 14.594 14.68 1 91.75 95 VAL A CA 1
ATOM 747 C C . VAL A 1 95 ? -9.164 14.594 15.367 1 91.75 95 VAL A C 1
ATOM 749 O O . VAL A 1 95 ? -9 15.172 16.438 1 91.75 95 VAL A O 1
ATOM 752 N N . TYR A 1 96 ? -8.211 13.922 14.758 1 92.06 96 TYR A N 1
ATOM 753 C CA . TYR A 1 96 ? -6.902 13.828 15.391 1 92.06 96 TYR A CA 1
ATOM 754 C C . TYR A 1 96 ? -5.988 14.953 14.914 1 92.06 96 TYR A C 1
ATOM 756 O O . TYR A 1 96 ? -4.949 15.211 15.523 1 92.06 96 TYR A O 1
ATOM 764 N N . THR A 1 97 ? -6.289 15.617 13.828 1 88.81 97 THR A N 1
ATOM 765 C CA . THR A 1 97 ? -5.453 16.703 13.336 1 88.81 97 THR A CA 1
ATOM 766 C C . THR A 1 97 ? -6.293 17.75 12.602 1 88.81 97 THR A C 1
ATOM 768 O O . THR A 1 97 ? -7.289 17.391 11.953 1 88.81 97 THR A O 1
ATOM 771 N N . ARG A 1 98 ? -5.832 18.984 12.664 1 85.94 98 ARG A N 1
ATOM 772 C CA . ARG A 1 98 ? -6.484 20.078 11.93 1 85.94 98 ARG A CA 1
ATOM 773 C C . ARG A 1 98 ? -5.895 20.219 10.531 1 85.94 98 ARG A C 1
ATOM 775 O O . ARG A 1 98 ? -6.496 20.859 9.664 1 85.94 98 ARG A O 1
ATOM 782 N N . HIS A 1 99 ? -4.746 19.672 10.273 1 89.31 99 HIS A N 1
ATOM 783 C CA . HIS A 1 99 ? -4.07 19.719 8.984 1 89.31 99 HIS A CA 1
ATOM 784 C C . HIS A 1 99 ? -4.18 18.391 8.25 1 89.31 99 HIS A C 1
ATOM 786 O O . HIS A 1 99 ? -3.168 17.828 7.828 1 89.31 99 HIS A O 1
ATOM 792 N N . PHE A 1 100 ? -5.445 17.969 8 1 86.06 100 PHE A N 1
ATOM 793 C CA . PHE A 1 100 ? -5.641 16.609 7.52 1 86.06 100 PHE A CA 1
ATOM 794 C C . PHE A 1 100 ? -5.145 16.469 6.086 1 86.06 100 PHE A C 1
ATOM 796 O O . PHE A 1 100 ? -4.719 15.391 5.676 1 86.06 100 PHE A O 1
ATOM 803 N N . PHE A 1 101 ? -5.07 17.578 5.297 1 86.88 101 PHE A N 1
ATOM 804 C CA . PHE A 1 101 ? -4.605 17.484 3.918 1 86.88 101 PHE A CA 1
ATOM 805 C C . PHE A 1 101 ? -3.135 17.078 3.871 1 86.88 101 PHE A C 1
ATOM 807 O O . PHE A 1 101 ? -2.715 16.344 2.98 1 86.88 101 PHE A O 1
ATOM 814 N N . LYS A 1 102 ? -2.441 17.547 4.91 1 88.69 102 LYS A N 1
ATOM 815 C CA . LYS A 1 102 ? -1.014 17.25 4.98 1 88.69 102 LYS A CA 1
ATOM 816 C C . LYS A 1 102 ? -0.773 15.797 5.359 1 88.69 102 LYS A C 1
ATOM 818 O O . LYS A 1 102 ? 0.305 15.25 5.109 1 88.69 102 LYS A O 1
ATOM 823 N N . HIS A 1 103 ? -1.799 15.172 5.957 1 93.31 103 HIS A N 1
ATOM 824 C CA . HIS A 1 103 ? -1.586 13.852 6.531 1 93.31 103 HIS A CA 1
ATOM 825 C C . HIS A 1 103 ? -2.453 12.805 5.836 1 93.31 103 HIS A C 1
ATOM 827 O O . HIS A 1 103 ? -2.613 11.688 6.34 1 93.31 103 HIS A O 1
ATOM 833 N N . VAL A 1 104 ? -2.957 13.125 4.691 1 94.75 104 VAL A N 1
ATOM 834 C CA . VAL A 1 104 ? -3.926 12.281 3.996 1 94.75 104 VAL A CA 1
ATOM 835 C C . VAL A 1 104 ? -3.254 10.992 3.539 1 94.75 104 VAL A C 1
ATOM 837 O O . VAL A 1 104 ? -3.93 9.992 3.26 1 94.75 104 VAL A O 1
ATOM 840 N N . SER A 1 105 ? -1.892 10.945 3.494 1 95.88 105 SER A N 1
ATOM 841 C CA . SER A 1 105 ? -1.172 9.742 3.074 1 95.88 105 SER A CA 1
ATOM 842 C C . SER A 1 105 ? -1.277 8.641 4.121 1 95.88 105 SER A C 1
ATOM 844 O O . SER A 1 105 ? -1.172 7.457 3.793 1 95.88 105 SER A O 1
ATOM 846 N N . TRP A 1 106 ? -1.532 9 5.305 1 96.62 106 TRP A N 1
ATOM 847 C CA . TRP A 1 106 ? -1.567 8 6.371 1 96.62 106 TRP A CA 1
ATOM 848 C C . TRP A 1 106 ? -2.807 7.121 6.25 1 96.62 106 TRP A C 1
ATOM 850 O O . TRP A 1 106 ? -2.709 5.891 6.273 1 96.62 106 TRP A O 1
ATOM 860 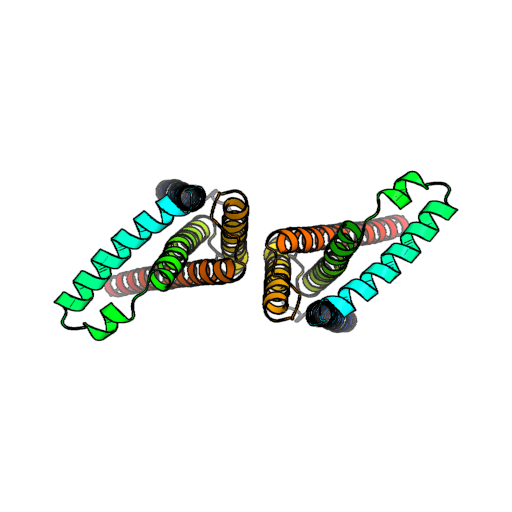N N . PRO A 1 107 ? -3.99 7.758 6.09 1 97.44 107 PRO A N 1
ATOM 861 C CA . PRO A 1 107 ? -5.152 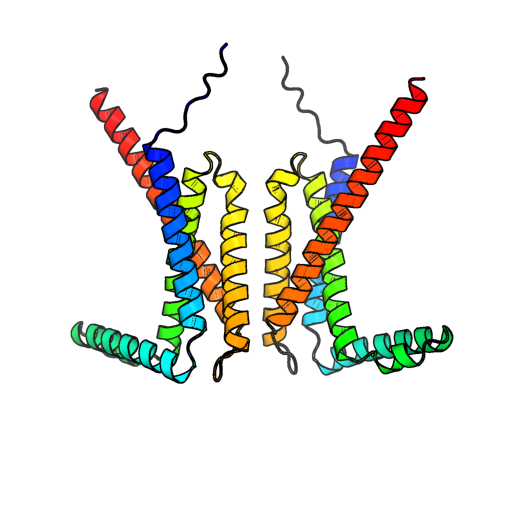6.883 5.906 1 97.44 107 PRO A CA 1
ATOM 862 C C . PRO A 1 107 ? -5.074 6.066 4.617 1 97.44 107 PRO A C 1
ATOM 864 O O . PRO A 1 107 ? -5.555 4.93 4.57 1 97.44 107 PRO A O 1
ATOM 867 N N . MET A 1 108 ? -4.473 6.594 3.584 1 98.25 108 MET A N 1
ATOM 868 C CA . MET A 1 108 ? -4.277 5.828 2.355 1 98.25 108 MET A CA 1
ATOM 869 C C . MET A 1 108 ? -3.371 4.629 2.598 1 98.25 108 MET A C 1
ATOM 871 O O . MET A 1 108 ? -3.678 3.516 2.168 1 98.25 108 MET A O 1
ATOM 875 N N . LEU A 1 109 ? -2.299 4.891 3.283 1 98.38 109 LEU A N 1
ATOM 876 C CA . LEU A 1 109 ? -1.353 3.83 3.617 1 98.38 109 LEU A CA 1
ATOM 877 C C . LEU A 1 109 ? -2.002 2.787 4.52 1 98.38 109 LEU A C 1
ATOM 879 O O . LEU A 1 109 ? -1.87 1.584 4.277 1 98.38 109 LEU A O 1
ATOM 883 N N . GLY A 1 110 ? -2.715 3.285 5.543 1 98.19 110 GLY A N 1
ATOM 884 C CA . GLY A 1 110 ? -3.4 2.375 6.449 1 98.19 110 GLY A CA 1
ATOM 885 C C . GLY A 1 110 ? -4.418 1.495 5.75 1 98.19 110 GLY A C 1
ATOM 886 O O . GLY A 1 110 ? -4.484 0.29 6.004 1 98.19 110 GLY A O 1
ATOM 887 N N . GLY A 1 111 ? -5.199 2.143 4.91 1 98.69 111 GLY A N 1
ATOM 888 C CA . GLY A 1 111 ? -6.176 1.382 4.145 1 98.69 111 GLY A CA 1
ATOM 889 C C . GLY A 1 111 ? -5.543 0.343 3.236 1 98.69 111 GLY A C 1
ATOM 890 O O . GLY A 1 111 ? -6.043 -0.78 3.131 1 98.69 111 GLY A O 1
ATOM 891 N N . LEU A 1 112 ? -4.461 0.734 2.576 1 98.62 112 LEU A N 1
ATOM 892 C CA . LEU A 1 112 ? -3.775 -0.18 1.669 1 98.62 112 LEU A CA 1
ATOM 893 C C . LEU A 1 112 ? -3.148 -1.339 2.436 1 98.62 112 LEU A C 1
ATOM 895 O O . LEU A 1 112 ? -3.201 -2.486 1.987 1 98.62 112 LEU A O 1
ATOM 899 N N . LEU A 1 113 ? -2.586 -1.088 3.561 1 98.69 113 LEU A N 1
ATOM 900 C CA . LEU A 1 113 ? -1.999 -2.133 4.391 1 98.69 113 LEU A CA 1
ATOM 901 C C . LEU A 1 113 ? -3.074 -3.082 4.91 1 98.69 113 LEU A C 1
ATOM 903 O O . LEU A 1 113 ? -2.842 -4.289 5.023 1 98.69 113 LEU A O 1
ATOM 907 N N . THR A 1 114 ? -4.219 -2.506 5.266 1 98.69 114 THR A N 1
ATOM 908 C CA . THR A 1 114 ? -5.328 -3.359 5.672 1 98.69 114 THR A CA 1
ATOM 909 C C . THR A 1 114 ? -5.734 -4.297 4.539 1 98.69 114 THR A C 1
ATOM 911 O O . THR A 1 114 ? -5.918 -5.496 4.754 1 98.69 114 THR A O 1
ATOM 914 N N . ALA A 1 115 ? -5.828 -3.703 3.342 1 98.69 115 ALA A N 1
ATOM 915 C CA . ALA A 1 115 ? -6.195 -4.5 2.174 1 98.69 115 ALA A CA 1
ATOM 916 C C . ALA A 1 115 ? -5.172 -5.602 1.916 1 98.69 115 ALA A C 1
ATOM 918 O O . ALA A 1 115 ? -5.535 -6.746 1.64 1 98.69 115 ALA A O 1
ATOM 919 N N . LEU A 1 116 ? -3.93 -5.23 1.98 1 98.56 116 LEU A N 1
ATOM 920 C CA . LEU A 1 116 ? -2.854 -6.199 1.788 1 98.56 116 LEU A CA 1
ATOM 921 C C . LEU A 1 116 ? -2.914 -7.297 2.842 1 98.56 116 LEU A C 1
ATOM 923 O O . LEU A 1 116 ? -2.77 -8.477 2.521 1 98.56 116 LEU A O 1
ATOM 927 N N . THR A 1 117 ? -3.121 -6.969 4.062 1 98.56 117 THR A N 1
ATOM 928 C CA . THR A 1 117 ? -3.242 -7.93 5.152 1 98.56 117 THR A CA 1
ATOM 929 C C . THR A 1 117 ? -4.453 -8.836 4.945 1 98.56 117 THR A C 1
ATOM 931 O O . THR A 1 117 ? -4.371 -10.047 5.156 1 98.56 117 THR A O 1
ATOM 934 N N . ASP A 1 118 ? -5.461 -8.219 4.543 1 97.94 118 ASP A N 1
ATOM 935 C CA . ASP A 1 118 ? -6.699 -8.953 4.293 1 97.94 118 ASP A CA 1
ATOM 936 C C . ASP A 1 118 ? -6.484 -10.062 3.273 1 97.94 118 ASP A C 1
ATOM 938 O O . ASP A 1 118 ? -6.871 -11.211 3.51 1 97.94 118 ASP A O 1
ATOM 942 N N . GLU A 1 119 ? -5.863 -9.727 2.156 1 98.06 119 GLU A N 1
ATOM 943 C CA . GLU A 1 119 ? -5.586 -10.711 1.116 1 98.06 119 GLU A CA 1
ATOM 944 C C . GLU A 1 119 ? -4.57 -11.742 1.594 1 98.06 119 GLU A C 1
ATOM 946 O O . GLU A 1 119 ? -4.621 -12.906 1.187 1 98.06 119 GLU A O 1
ATOM 951 N N . THR A 1 120 ? -3.666 -11.367 2.453 1 98 120 THR A N 1
ATOM 952 C CA . THR A 1 120 ? -2.721 -12.305 3.039 1 98 120 THR A CA 1
ATOM 953 C C . THR A 1 120 ? -3.445 -13.336 3.906 1 98 120 THR A C 1
ATOM 955 O O . THR A 1 120 ? -3.154 -14.531 3.836 1 98 120 THR A O 1
ATOM 958 N N . ILE A 1 121 ? -4.387 -12.836 4.73 1 97.75 121 ILE A N 1
ATOM 959 C CA . ILE A 1 121 ? -5.203 -13.719 5.559 1 97.75 121 ILE A CA 1
ATOM 960 C C . ILE A 1 121 ? -5.902 -14.75 4.676 1 9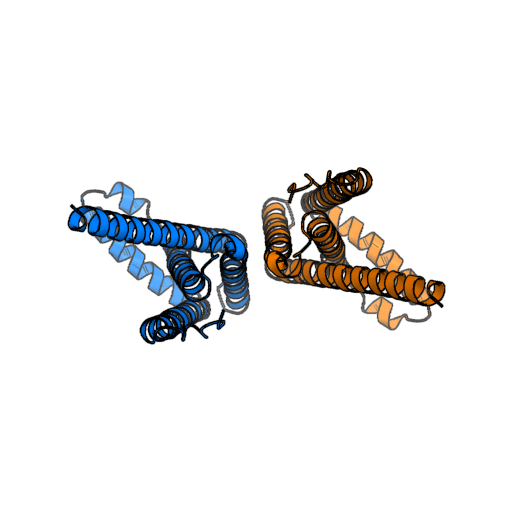7.75 121 ILE A C 1
ATOM 962 O O . ILE A 1 121 ? -5.922 -15.938 5 1 97.75 121 ILE A O 1
ATOM 966 N N . GLN A 1 122 ? -6.367 -14.367 3.555 1 96.75 122 GLN A N 1
ATOM 967 C CA . GLN A 1 122 ? -7.125 -15.242 2.664 1 96.75 122 GLN A CA 1
ATOM 968 C C . GLN A 1 122 ? -6.238 -16.328 2.082 1 96.75 122 GLN A C 1
ATOM 970 O O . GLN A 1 122 ? -6.73 -17.391 1.694 1 96.75 122 GLN A O 1
ATOM 975 N N . LEU A 1 123 ? -4.926 -16.094 2.018 1 95.75 123 LEU A N 1
ATOM 976 C CA . LEU A 1 123 ? -3.996 -17.109 1.526 1 95.75 123 LEU A CA 1
ATOM 977 C C . LEU A 1 123 ? -4.008 -18.344 2.424 1 95.75 123 LEU A C 1
ATOM 979 O O . LEU A 1 123 ? -3.654 -19.438 1.984 1 95.75 123 LEU A O 1
ATOM 983 N N . PHE A 1 124 ? -4.445 -18.203 3.658 1 96.56 124 PHE A N 1
ATOM 984 C CA . PHE A 1 124 ? -4.371 -19.281 4.633 1 96.56 124 PHE A CA 1
ATOM 985 C C . PHE A 1 124 ? -5.75 -19.875 4.887 1 96.56 124 PHE A C 1
ATOM 987 O O . PHE A 1 124 ? -5.945 -20.625 5.855 1 96.56 124 PHE A O 1
ATOM 994 N N . VAL A 1 125 ? -6.727 -19.516 4.148 1 96.25 125 VAL A N 1
ATOM 995 C CA . VAL A 1 125 ? -8.102 -19.969 4.297 1 96.25 125 VAL A CA 1
ATOM 996 C C . VAL A 1 125 ? -8.461 -20.922 3.158 1 96.25 125 VAL A C 1
ATOM 998 O O . VAL A 1 125 ? -8.297 -20.594 1.984 1 96.25 125 VAL A O 1
ATOM 1001 N N . PRO A 1 126 ? -8.867 -22.125 3.516 1 96.06 126 PRO A N 1
ATOM 1002 C CA . PRO A 1 126 ? -9.188 -23.125 2.484 1 96.06 126 PRO A CA 1
ATOM 1003 C C . PRO A 1 126 ? -10.18 -22.594 1.454 1 96.06 126 PRO A C 1
ATOM 1005 O O . PRO A 1 126 ? -11.203 -22.016 1.821 1 96.06 126 PRO A O 1
ATOM 1008 N N . GLY A 1 127 ? -9.805 -22.844 0.197 1 94.38 127 GLY A N 1
ATOM 1009 C CA . GLY A 1 127 ? -10.695 -22.484 -0.894 1 94.38 127 GLY A CA 1
ATOM 1010 C C . GLY A 1 127 ? -10.586 -21.016 -1.286 1 94.38 127 GLY A C 1
ATOM 1011 O O . GLY A 1 127 ? -11.227 -20.578 -2.244 1 94.38 127 GLY A O 1
ATOM 1012 N N . ARG A 1 128 ? -9.82 -20.25 -0.534 1 94.06 128 ARG A N 1
ATOM 1013 C CA . ARG A 1 128 ? -9.633 -18.828 -0.862 1 94.06 128 ARG A CA 1
ATOM 1014 C C . ARG A 1 128 ? -8.281 -18.594 -1.521 1 94.06 128 ARG A C 1
ATOM 1016 O O . ARG A 1 128 ? -7.422 -19.484 -1.522 1 94.06 128 ARG A O 1
ATOM 1023 N N . SER A 1 129 ? -8.297 -17.453 -2.229 1 91.5 129 SER A N 1
ATOM 1024 C CA . SER A 1 129 ? -7.059 -17.031 -2.861 1 91.5 129 SER A CA 1
ATOM 1025 C C . SER A 1 129 ? -6.734 -15.578 -2.512 1 91.5 129 SER A C 1
ATOM 1027 O O . SER A 1 129 ? -7.629 -14.805 -2.15 1 91.5 129 SER A O 1
ATOM 1029 N N . GLY A 1 130 ? -5.496 -15.25 -2.371 1 93.69 130 GLY A N 1
ATOM 1030 C CA . GLY A 1 130 ? -5.051 -13.867 -2.266 1 93.69 130 GLY A CA 1
ATOM 1031 C C . GLY A 1 130 ? -4.793 -13.219 -3.613 1 93.69 130 GLY A C 1
ATOM 1032 O O . GLY A 1 130 ? -3.801 -13.523 -4.277 1 93.69 130 GLY A O 1
ATOM 1033 N N . GLN A 1 131 ? -5.754 -12.359 -3.943 1 95.62 131 GLN A N 1
ATOM 1034 C CA . GLN A 1 131 ? -5.688 -11.805 -5.289 1 95.62 131 GLN A CA 1
ATOM 1035 C C . GLN A 1 131 ? -5.207 -10.359 -5.266 1 95.62 131 GLN A C 1
ATOM 1037 O O . GLN A 1 131 ? -5.781 -9.523 -4.57 1 95.62 131 GLN A O 1
ATOM 1042 N N . VAL A 1 132 ? -4.266 -10.062 -6.105 1 97.25 132 VAL A N 1
ATOM 1043 C CA . VAL A 1 132 ? -3.721 -8.711 -6.234 1 97.25 132 VAL A CA 1
ATOM 1044 C C . VAL A 1 132 ? -4.809 -7.758 -6.723 1 97.25 132 VAL A C 1
ATOM 1046 O O . VAL A 1 132 ? -4.875 -6.605 -6.289 1 97.25 132 VAL A O 1
ATOM 1049 N N . THR A 1 133 ? -5.691 -8.25 -7.531 1 96.44 133 THR A N 1
ATOM 1050 C CA . THR A 1 133 ? -6.77 -7.434 -8.078 1 96.44 133 THR A CA 1
ATOM 1051 C C . THR A 1 133 ? -7.723 -6.984 -6.973 1 96.44 133 THR A C 1
ATOM 1053 O O . THR A 1 133 ? -8.258 -5.875 -7.02 1 96.44 133 THR A O 1
ATOM 1056 N N . ASP A 1 134 ? -7.938 -7.863 -6.031 1 97.69 134 ASP A N 1
ATOM 1057 C CA . ASP A 1 134 ? -8.82 -7.512 -4.922 1 97.69 134 ASP A CA 1
ATOM 1058 C C . ASP A 1 134 ? -8.203 -6.406 -4.062 1 97.69 134 ASP A C 1
ATOM 1060 O O . ASP A 1 134 ? -8.922 -5.566 -3.516 1 97.69 134 ASP A O 1
ATOM 1064 N N . ILE A 1 135 ? -6.883 -6.355 -3.977 1 98.56 135 ILE A N 1
ATOM 1065 C CA . ILE A 1 135 ? -6.211 -5.285 -3.248 1 98.56 135 ILE A CA 1
ATOM 1066 C C . ILE A 1 135 ? -6.5 -3.943 -3.92 1 98.56 135 ILE A C 1
ATOM 1068 O O . ILE A 1 135 ? -6.762 -2.947 -3.242 1 98.56 135 ILE A O 1
ATOM 1072 N N . TRP A 1 136 ? -6.516 -3.918 -5.215 1 98.56 136 TRP A N 1
ATOM 1073 C CA . TRP A 1 136 ? -6.84 -2.701 -5.949 1 98.56 136 TRP A CA 1
ATOM 1074 C C . TRP A 1 136 ? -8.281 -2.277 -5.691 1 98.56 136 TRP A C 1
ATOM 1076 O O . TRP A 1 136 ? -8.562 -1.091 -5.5 1 98.56 136 TRP A O 1
ATOM 1086 N N . ILE A 1 137 ? -9.18 -3.221 -5.727 1 98.44 137 ILE A N 1
ATOM 1087 C CA . ILE A 1 137 ? -10.586 -2.922 -5.5 1 98.44 137 ILE A CA 1
ATOM 1088 C C . ILE A 1 137 ? -10.781 -2.375 -4.09 1 98.44 137 ILE A C 1
ATOM 1090 O O . ILE A 1 137 ? -11.43 -1.349 -3.896 1 98.44 137 ILE A O 1
ATOM 1094 N N . ASP A 1 138 ? -10.164 -3.064 -3.152 1 98.75 138 ASP A N 1
ATOM 1095 C CA . ASP A 1 138 ? -10.234 -2.617 -1.765 1 98.75 138 ASP A CA 1
ATOM 1096 C C . ASP A 1 138 ? -9.664 -1.208 -1.611 1 98.75 138 ASP A C 1
ATOM 1098 O O . ASP A 1 138 ? -10.273 -0.352 -0.969 1 98.75 138 ASP A O 1
ATOM 1102 N N . PHE A 1 139 ? -8.539 -0.976 -2.213 1 98.81 139 PHE A N 1
ATOM 1103 C CA . PHE A 1 139 ? -7.91 0.335 -2.109 1 98.81 139 PHE A CA 1
ATOM 1104 C C . PHE A 1 139 ? -8.773 1.403 -2.775 1 98.81 139 PHE A C 1
ATOM 1106 O O . PHE A 1 139 ? -8.844 2.535 -2.295 1 98.81 139 PHE A O 1
ATOM 1113 N N . SER A 1 140 ? -9.367 1.079 -3.891 1 98.75 140 SER A N 1
ATOM 1114 C CA . SER A 1 140 ? -10.312 1.996 -4.527 1 98.75 140 SER A CA 1
ATOM 1115 C C . SER A 1 140 ? -11.461 2.344 -3.592 1 98.75 140 SER A C 1
ATOM 1117 O O . SER A 1 140 ? -11.93 3.484 -3.572 1 98.75 140 SER A O 1
ATOM 1119 N N . GLY A 1 141 ? -11.914 1.36 -2.867 1 98.75 141 GLY A N 1
ATOM 1120 C CA . GLY A 1 141 ? -12.914 1.623 -1.839 1 98.75 141 GLY A CA 1
ATOM 1121 C C . GLY A 1 141 ? -12.43 2.598 -0.78 1 98.75 141 GLY A C 1
ATOM 1122 O O . GLY A 1 141 ? -13.141 3.549 -0.439 1 98.75 141 GLY A O 1
ATOM 1123 N N . VAL A 1 142 ? -11.219 2.367 -0.297 1 98.81 142 VAL A N 1
ATOM 1124 C CA . VAL A 1 142 ? -10.617 3.246 0.701 1 98.81 142 VAL A CA 1
ATOM 1125 C C . VAL A 1 142 ? -10.578 4.676 0.172 1 98.81 142 VAL A C 1
ATOM 1127 O O . VAL A 1 142 ? -10.992 5.613 0.862 1 98.81 142 VAL A O 1
ATOM 1130 N N . MET A 1 143 ? -10.141 4.828 -1.056 1 98.69 143 MET A N 1
ATOM 1131 C CA . MET A 1 143 ? -10.016 6.152 -1.657 1 98.69 143 MET A CA 1
ATOM 1132 C C . MET A 1 143 ? -11.383 6.816 -1.798 1 98.69 143 MET A C 1
ATOM 1134 O O . MET A 1 143 ? -11.523 8.016 -1.539 1 98.69 143 MET A O 1
ATOM 1138 N N . THR A 1 144 ? -12.312 6.09 -2.236 1 98.69 144 THR A N 1
ATOM 1139 C CA . THR A 1 144 ? -13.664 6.613 -2.359 1 98.69 144 THR A CA 1
ATOM 1140 C C . THR A 1 144 ? -14.219 7.02 -0.996 1 98.69 144 THR A C 1
ATOM 1142 O O . THR A 1 144 ? -14.828 8.078 -0.858 1 98.69 144 THR A O 1
ATOM 1145 N N . GLY A 1 145 ? -14.016 6.16 -0.008 1 98.62 145 GLY A N 1
ATOM 1146 C CA . GLY A 1 145 ? -14.43 6.496 1.343 1 98.62 145 GLY A CA 1
ATOM 1147 C C . GLY A 1 145 ? -13.797 7.77 1.866 1 98.62 145 GLY A C 1
ATOM 1148 O O . GLY A 1 145 ? -14.469 8.594 2.494 1 98.62 145 GLY A O 1
ATOM 1149 N N . LEU A 1 146 ? -12.531 7.902 1.625 1 98.25 146 LEU A N 1
ATOM 1150 C CA . LEU A 1 146 ? -11.836 9.125 2.004 1 98.25 146 LEU A CA 1
ATOM 1151 C C . LEU A 1 146 ? -12.469 10.344 1.341 1 98.25 146 LEU A C 1
ATOM 1153 O O . LEU A 1 146 ? -12.688 11.367 1.992 1 98.25 146 LEU A O 1
ATOM 1157 N N . LEU A 1 147 ? -12.781 10.227 0.082 1 97.81 147 LEU A N 1
ATOM 1158 C CA . LEU A 1 147 ? -13.375 11.32 -0.679 1 97.81 147 LEU A CA 1
ATOM 1159 C C . LEU A 1 147 ? -14.766 11.656 -0.142 1 97.81 147 LEU A C 1
ATOM 1161 O O . LEU A 1 147 ? -15.109 12.836 -0.003 1 97.81 147 LEU A O 1
ATOM 1165 N N . VAL A 1 148 ? -15.539 10.672 0.107 1 97.62 148 VAL A N 1
ATOM 1166 C CA . VAL A 1 148 ? -16.875 10.875 0.666 1 97.62 148 VAL A CA 1
ATOM 1167 C C . VAL A 1 148 ? -16.766 11.625 1.995 1 97.62 148 VAL A C 1
ATOM 1169 O O . VAL A 1 148 ? -17.516 12.57 2.244 1 97.62 148 VAL A O 1
ATOM 1172 N N . GLY A 1 149 ? -15.844 11.148 2.865 1 95.88 149 GLY A N 1
ATOM 1173 C CA . GLY A 1 149 ? -15.617 11.844 4.121 1 95.88 149 GLY A CA 1
ATOM 1174 C C . GLY A 1 149 ? -15.227 13.297 3.932 1 95.88 149 GLY A C 1
ATOM 1175 O O . GLY A 1 149 ? -15.727 14.172 4.637 1 95.88 149 GLY A O 1
ATOM 1176 N N . LEU A 1 150 ? -14.398 13.57 2.947 1 93.62 150 LEU A N 1
ATOM 1177 C CA . LEU A 1 150 ? -13.938 14.922 2.658 1 93.62 150 LEU A CA 1
ATOM 1178 C C . LEU A 1 150 ? -15.094 15.805 2.193 1 93.62 150 LEU A C 1
ATOM 1180 O O . LEU A 1 150 ? -15.219 16.953 2.637 1 93.62 150 LEU A O 1
ATOM 1184 N N . ILE A 1 151 ? -15.898 15.266 1.319 1 95 151 ILE A N 1
ATOM 1185 C CA . ILE A 1 151 ? -17.031 16.016 0.778 1 95 151 ILE A CA 1
ATOM 1186 C C . ILE A 1 151 ? -18.016 16.328 1.896 1 95 151 ILE A C 1
ATOM 1188 O O . ILE A 1 151 ? -18.5 17.453 2.008 1 95 151 ILE A O 1
ATOM 1192 N N . LEU A 1 152 ? -18.312 15.383 2.68 1 93.38 152 LEU A N 1
ATOM 1193 C CA . LEU A 1 152 ? -19.266 15.586 3.77 1 93.38 152 LEU A CA 1
ATOM 1194 C C . LEU A 1 152 ? -18.75 16.625 4.762 1 93.38 152 LEU A C 1
ATOM 1196 O O . LEU A 1 152 ? -19.516 17.453 5.25 1 93.38 152 LEU A O 1
ATOM 1200 N N . LEU A 1 153 ? -17.5 16.578 5.148 1 89.38 153 LEU A N 1
ATOM 1201 C CA . LEU A 1 153 ? -16.906 17.562 6.039 1 89.38 153 LEU A CA 1
ATOM 1202 C C . LEU A 1 153 ? -16.953 18.953 5.418 1 89.38 153 LEU A C 1
ATOM 1204 O O . LEU A 1 153 ? -17.203 19.938 6.117 1 89.38 153 LEU A O 1
ATOM 1208 N N . GLY A 1 154 ? -16.75 19 4.145 1 89.25 154 GLY A N 1
ATOM 1209 C CA . GLY A 1 154 ? -16.875 20.266 3.445 1 89.25 154 GLY A CA 1
ATOM 1210 C C . GLY A 1 154 ? -18.281 20.828 3.467 1 89.25 154 GLY A C 1
ATOM 1211 O O . GLY A 1 154 ? -18.484 22.031 3.656 1 89.25 154 GLY A O 1
ATOM 1212 N N . LEU A 1 155 ? -19.203 19.969 3.287 1 91.56 155 LEU A N 1
ATOM 1213 C CA . LEU A 1 155 ? -20.609 20.375 3.301 1 91.56 155 LEU A CA 1
ATOM 1214 C C . LEU A 1 155 ? -21.016 20.891 4.68 1 91.56 155 LEU A C 1
ATOM 1216 O O . LEU A 1 155 ? -21.719 21.891 4.797 1 91.56 155 LEU A O 1
ATOM 1220 N N . VAL A 1 156 ? -20.625 20.25 5.746 1 87.19 156 VAL A N 1
ATOM 1221 C CA . VAL A 1 156 ? -20.938 20.656 7.113 1 87.19 156 VAL A CA 1
ATOM 1222 C C . VAL A 1 156 ? -20.312 22.016 7.41 1 87.19 156 VAL A C 1
ATOM 1224 O O . VAL A 1 156 ? -20.953 22.891 8.008 1 87.19 156 VAL A O 1
ATOM 1227 N N . ARG A 1 157 ? -19.062 22.203 6.988 1 85.81 157 ARG A N 1
ATOM 1228 C CA . ARG A 1 157 ? -18.375 23.484 7.184 1 85.81 157 ARG A CA 1
ATOM 1229 C C . ARG A 1 157 ? -19.078 24.609 6.445 1 85.81 157 ARG A C 1
ATOM 1231 O O . ARG A 1 157 ? -19.219 25.719 6.969 1 85.81 157 ARG A O 1
ATOM 1238 N N . MET A 1 158 ? -19.578 24.266 5.281 1 89.19 158 MET A N 1
ATOM 1239 C CA . MET A 1 158 ? -20.297 25.25 4.48 1 89.19 158 MET A CA 1
ATOM 1240 C C . MET A 1 158 ? -21.609 25.625 5.152 1 89.19 158 MET A C 1
ATOM 1242 O O . MET A 1 158 ? -21.984 26.797 5.18 1 89.19 158 MET A O 1
ATOM 1246 N N . CYS A 1 159 ? -22.25 24.703 5.688 1 88.06 159 CYS A N 1
ATOM 1247 C CA . CYS A 1 159 ? -23.531 24.953 6.359 1 88.06 159 CYS A CA 1
ATOM 1248 C C . CYS A 1 159 ? -23.328 25.812 7.598 1 88.06 159 CYS A C 1
ATOM 1250 O O . CYS A 1 159 ? -24.141 26.688 7.883 1 88.06 159 CYS A O 1
ATOM 1252 N N . ILE A 1 160 ? -22.266 25.594 8.344 1 85.5 160 ILE A N 1
ATOM 1253 C CA . ILE A 1 160 ? -21.969 26.359 9.547 1 85.5 160 ILE A CA 1
ATOM 1254 C C . ILE A 1 160 ? -21.641 27.797 9.18 1 85.5 160 ILE A C 1
ATOM 1256 O O . ILE A 1 160 ? -22.109 28.734 9.82 1 85.5 160 ILE A O 1
ATOM 1260 N N . ILE A 1 161 ? -20.922 27.953 8.086 1 87.06 161 ILE A N 1
ATOM 1261 C CA . ILE A 1 161 ? -20.547 29.281 7.625 1 87.06 161 ILE A CA 1
ATOM 1262 C C . ILE A 1 161 ? -21.781 30.047 7.156 1 87.06 161 ILE A C 1
ATOM 1264 O O . ILE A 1 161 ? -21.953 31.234 7.473 1 87.06 161 ILE A O 1
ATOM 1268 N N . LEU A 1 162 ? -22.625 29.328 6.523 1 88 162 LEU A N 1
ATOM 1269 C CA . LEU A 1 162 ? -23.844 29.938 6.016 1 88 162 LEU A CA 1
ATOM 1270 C C . LEU A 1 162 ? -24.781 30.312 7.16 1 88 162 LEU A C 1
ATOM 1272 O O . LEU A 1 162 ? -25.453 31.344 7.113 1 88 162 LEU A O 1
ATOM 1276 N N . TYR A 1 163 ? -24.828 29.484 8.133 1 82.75 163 TYR A N 1
ATOM 1277 C CA . TYR A 1 163 ? -25.672 29.734 9.297 1 82.75 163 TYR A CA 1
ATOM 1278 C C . TYR A 1 163 ? -25.172 30.953 10.062 1 82.75 163 TYR A C 1
ATOM 1280 O O . TYR A 1 163 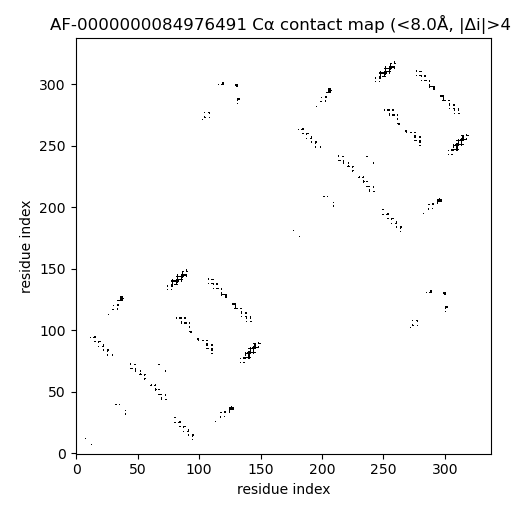? -25.969 31.781 10.5 1 82.75 163 TYR A O 1
ATOM 1288 N N . GLN A 1 164 ? -23.859 31.078 10.234 1 82.81 164 GLN A N 1
ATOM 1289 C CA . GLN A 1 164 ? -23.266 32.219 10.93 1 82.81 164 GLN A CA 1
ATOM 1290 C C . GLN A 1 164 ? -23.469 33.5 10.148 1 82.81 164 GLN A C 1
ATOM 1292 O O . GLN A 1 164 ? -23.719 34.562 10.742 1 82.81 164 GLN A O 1
ATOM 1297 N N . HIS A 1 165 ? -23.391 33.375 8.891 1 82.12 165 HIS A N 1
ATOM 1298 C CA . HIS A 1 165 ? -23.609 34.531 8.047 1 82.12 165 HIS A CA 1
ATOM 1299 C C . HIS A 1 165 ? -25.062 35 8.102 1 82.12 165 HIS A C 1
ATOM 1301 O O . HIS A 1 165 ? -25.344 36.188 8.102 1 82.12 165 HIS A O 1
ATOM 1307 N N . ARG A 1 166 ? -25.906 34.125 8.18 1 77.75 166 ARG A N 1
ATOM 1308 C CA . ARG A 1 166 ? -27.328 34.438 8.227 1 77.75 166 ARG A CA 1
ATOM 1309 C C . ARG A 1 166 ? -27.703 35.094 9.555 1 77.75 166 ARG A C 1
ATOM 1311 O O . ARG A 1 166 ? -28.547 35.969 9.594 1 77.75 166 ARG A O 1
ATOM 1318 N N . ASN A 1 167 ? -27.062 34.688 10.555 1 75.12 167 ASN A N 1
ATOM 1319 C CA . ASN A 1 167 ? -27.391 35.25 11.859 1 75.12 167 ASN A CA 1
ATOM 1320 C C . ASN A 1 167 ? -26.672 36.594 12.094 1 75.12 167 ASN A C 1
ATOM 1322 O O . ASN A 1 167 ? -27 37.312 13.039 1 75.12 167 ASN A O 1
ATOM 1326 N N . GLU A 1 168 ? -25.562 36.781 11.492 1 68.56 168 GLU A N 1
ATOM 1327 C CA . GLU A 1 168 ? -24.906 38.094 11.625 1 68.56 168 GLU A CA 1
ATOM 1328 C C . GLU A 1 168 ? -25.625 39.156 10.812 1 68.56 168 GLU A C 1
ATOM 1330 O O . GLU A 1 168 ? -25.422 40.344 11.031 1 68.56 168 GLU A O 1
ATOM 1335 N N . VAL A 1 169 ? -26.641 38.781 10.039 1 58.34 169 VAL A N 1
ATOM 1336 C CA . VAL A 1 169 ? -27.469 39.812 9.461 1 58.34 169 VAL A CA 1
ATOM 1337 C C . VAL A 1 169 ? -28.766 39.938 10.242 1 58.34 169 VAL A C 1
ATOM 1339 O O . VAL A 1 169 ? -29.328 38.938 10.68 1 58.34 169 VAL A O 1
ATOM 1342 N N . MET B 1 1 ? 10.758 43.125 7.676 1 34.78 1 MET B N 1
ATOM 1343 C CA . MET B 1 1 ? 11.312 41.781 7.758 1 34.78 1 MET B CA 1
ATOM 1344 C C . MET B 1 1 ? 11.125 41.031 6.441 1 34.78 1 MET B C 1
ATOM 1346 O O . MET B 1 1 ? 10 40.688 6.074 1 34.78 1 MET B O 1
ATOM 1350 N N . GLN B 1 2 ? 11.859 41.375 5.324 1 39.38 2 GLN B N 1
ATOM 1351 C CA . GLN B 1 2 ? 11.773 40.938 3.939 1 39.38 2 GLN B CA 1
ATOM 1352 C C . GLN B 1 2 ? 11.82 39.406 3.855 1 39.38 2 GLN B C 1
ATOM 1354 O O . GLN B 1 2 ? 12.664 38.781 4.484 1 39.38 2 GLN B O 1
ATOM 1359 N N . GLU B 1 3 ? 10.703 38.75 3.787 1 40.56 3 GLU B N 1
ATOM 1360 C CA . GLU B 1 3 ? 10.625 37.312 3.459 1 40.56 3 GLU B CA 1
ATOM 1361 C C . GLU B 1 3 ? 11.633 36.938 2.383 1 40.56 3 GLU B C 1
ATOM 1363 O O . GLU B 1 3 ? 11.469 37.312 1.214 1 40.56 3 GLU B O 1
ATOM 1368 N N . GLN B 1 4 ? 13.008 37.219 2.48 1 40.91 4 GLN B N 1
ATOM 1369 C CA . GLN B 1 4 ? 14.07 36.812 1.57 1 40.91 4 GLN B CA 1
ATOM 1370 C C . GLN B 1 4 ? 13.719 35.5 0.86 1 40.91 4 GLN B C 1
ATOM 1372 O O . GLN B 1 4 ? 13.453 34.5 1.509 1 40.91 4 GLN B O 1
ATOM 1377 N N . ASN B 1 5 ? 13.055 35.469 -0.269 1 46.62 5 ASN B N 1
ATOM 1378 C CA . ASN B 1 5 ? 12.867 34.469 -1.314 1 46.62 5 ASN B CA 1
ATOM 1379 C C . ASN B 1 5 ? 14.031 33.5 -1.365 1 46.62 5 ASN B C 1
ATOM 1381 O O . ASN B 1 5 ? 15.102 33.812 -1.893 1 46.62 5 ASN B O 1
ATOM 1385 N N . GLN B 1 6 ? 14.578 33.031 -0.269 1 52.78 6 GLN B N 1
ATOM 1386 C CA . GLN B 1 6 ? 15.742 32.156 -0.2 1 52.78 6 GLN B CA 1
ATOM 1387 C C . GLN B 1 6 ? 15.836 31.266 -1.444 1 52.78 6 GLN B C 1
ATOM 1389 O O . GLN B 1 6 ? 14.969 30.422 -1.684 1 52.78 6 GLN B O 1
ATOM 1394 N N . ARG B 1 7 ? 16.172 31.781 -2.566 1 58.94 7 ARG B N 1
ATOM 1395 C CA . ARG B 1 7 ? 16.516 31.125 -3.82 1 58.94 7 ARG B CA 1
ATOM 1396 C C . ARG B 1 7 ? 17.062 29.719 -3.564 1 58.94 7 ARG B C 1
ATOM 1398 O O . ARG B 1 7 ? 17.938 29.531 -2.719 1 58.94 7 ARG B O 1
ATOM 1405 N N . THR B 1 8 ? 16.328 28.688 -3.953 1 73.19 8 THR B N 1
ATOM 1406 C CA . THR B 1 8 ? 16.781 27.312 -3.854 1 73.19 8 THR B CA 1
ATOM 1407 C C . THR B 1 8 ? 18.188 27.156 -4.43 1 73.19 8 THR B C 1
ATOM 1409 O O . THR B 1 8 ? 18.484 27.688 -5.504 1 73.19 8 THR B O 1
ATOM 1412 N N . SER B 1 9 ? 19.297 26.953 -3.711 1 83.94 9 SER B N 1
ATOM 1413 C CA . SER B 1 9 ? 20.688 26.734 -4.121 1 83.94 9 SER B CA 1
ATOM 1414 C C . SER B 1 9 ? 20.766 25.828 -5.348 1 83.94 9 SER B C 1
ATOM 1416 O O . SER B 1 9 ? 19.969 24.891 -5.484 1 83.94 9 SER B O 1
ATOM 1418 N N . PRO B 1 10 ? 21.484 26.312 -6.41 1 88.69 10 PRO B N 1
ATOM 1419 C CA . PRO B 1 10 ? 21.641 25.484 -7.609 1 88.69 10 PRO B CA 1
ATOM 1420 C C . PRO B 1 10 ? 22 24.031 -7.281 1 88.69 10 PRO B C 1
ATOM 1422 O O . PRO B 1 10 ? 21.609 23.125 -8 1 88.69 10 PRO B O 1
ATOM 1425 N N . TRP B 1 11 ? 22.781 23.828 -6.328 1 88.12 11 TRP B N 1
ATOM 1426 C CA . TRP B 1 11 ? 23.156 22.469 -5.918 1 88.12 11 TRP B CA 1
ATOM 1427 C C . TRP B 1 11 ? 21.922 21.688 -5.484 1 88.12 11 TRP B C 1
ATOM 1429 O O . TRP B 1 11 ? 21.828 20.484 -5.75 1 88.12 11 TRP B O 1
ATOM 1439 N N . LEU B 1 12 ? 21.031 22.297 -4.797 1 89.31 12 LEU B N 1
ATOM 1440 C CA . LEU B 1 12 ? 19.812 21.641 -4.367 1 89.31 12 LEU B CA 1
ATOM 1441 C C . LEU B 1 12 ? 18.969 21.219 -5.566 1 89.31 12 LEU B C 1
ATOM 1443 O O . LEU B 1 12 ? 18.406 20.109 -5.578 1 89.31 12 LEU B O 1
ATOM 1447 N N . ILE B 1 13 ? 18.922 22.062 -6.547 1 91.69 13 ILE B N 1
ATOM 1448 C CA . ILE B 1 13 ? 18.172 21.75 -7.758 1 91.69 13 ILE B CA 1
ATOM 1449 C C . ILE B 1 13 ? 18.812 20.547 -8.461 1 91.69 13 ILE B C 1
ATOM 1451 O O . ILE B 1 13 ? 18.109 19.656 -8.938 1 91.69 13 ILE B O 1
ATOM 1455 N N . ALA B 1 14 ? 20.109 20.641 -8.523 1 93.19 14 ALA B N 1
ATOM 1456 C CA . ALA B 1 14 ? 20.844 19.531 -9.156 1 93.19 14 ALA B CA 1
ATOM 1457 C C . ALA B 1 14 ? 20.531 18.203 -8.461 1 93.19 14 ALA B C 1
ATOM 1459 O O . ALA B 1 14 ? 20.234 17.203 -9.125 1 93.19 14 ALA B O 1
ATOM 1460 N N . TRP B 1 15 ? 20.531 18.219 -7.203 1 92.06 15 TRP B N 1
ATOM 1461 C CA . TRP B 1 15 ? 20.25 17 -6.441 1 92.06 15 TRP B CA 1
ATOM 1462 C C . TRP B 1 15 ? 18.812 16.562 -6.621 1 92.06 15 TRP B C 1
ATOM 1464 O O . TRP B 1 15 ? 18.531 15.359 -6.688 1 92.06 15 TRP B O 1
ATOM 1474 N N . ARG B 1 16 ? 17.938 17.453 -6.727 1 93.62 16 ARG B N 1
ATOM 1475 C CA . ARG B 1 16 ? 16.531 17.125 -6.988 1 93.62 16 ARG B CA 1
ATOM 1476 C C . ARG B 1 16 ? 16.375 16.406 -8.32 1 93.62 16 ARG B C 1
ATOM 1478 O O . ARG B 1 16 ? 15.672 15.406 -8.414 1 93.62 16 ARG B O 1
ATOM 1485 N N . VAL B 1 17 ? 17.016 16.922 -9.312 1 95.69 17 VAL B N 1
ATOM 1486 C CA . VAL B 1 17 ? 16.938 16.344 -10.648 1 95.69 17 VAL B CA 1
ATOM 1487 C C . VAL B 1 17 ? 17.578 14.953 -10.656 1 95.69 17 VAL B C 1
ATOM 1489 O O . VAL B 1 17 ? 17 13.992 -11.148 1 95.69 17 VAL B O 1
ATOM 1492 N N . ILE B 1 18 ? 18.719 14.867 -10.07 1 96.31 18 ILE B N 1
ATOM 1493 C CA . ILE B 1 18 ? 19.484 13.625 -10.086 1 96.31 18 ILE B CA 1
ATOM 1494 C C . ILE B 1 18 ? 18.719 12.531 -9.352 1 96.31 18 ILE B C 1
ATOM 1496 O O . ILE B 1 18 ? 18.531 11.43 -9.875 1 96.31 18 ILE B O 1
ATOM 1500 N N . PHE B 1 19 ? 18.219 12.836 -8.148 1 96.62 19 PHE B N 1
ATOM 1501 C CA . PHE B 1 19 ? 17.531 11.828 -7.355 1 96.62 19 PHE B CA 1
ATOM 1502 C C . PHE B 1 19 ? 16.188 11.469 -7.969 1 96.62 19 PHE B C 1
ATOM 1504 O O . PHE B 1 19 ? 15.766 10.312 -7.922 1 96.62 19 PHE B O 1
ATOM 1511 N N . THR B 1 20 ? 15.539 12.375 -8.602 1 97.44 20 THR B N 1
ATOM 1512 C CA . THR B 1 20 ? 14.266 12.094 -9.25 1 97.44 20 THR B CA 1
ATOM 1513 C C . THR B 1 20 ? 14.469 11.195 -10.469 1 97.44 20 THR B C 1
ATOM 1515 O O . THR B 1 20 ? 13.734 10.219 -10.656 1 97.44 20 THR B O 1
ATOM 1518 N N . PHE B 1 21 ? 15.422 11.508 -11.258 1 98.06 21 PHE B N 1
ATOM 1519 C CA . PHE B 1 21 ? 15.695 10.695 -12.438 1 98.06 21 PHE B CA 1
ATOM 1520 C C . PHE B 1 21 ? 16.188 9.305 -12.039 1 98.06 21 PHE B C 1
ATOM 1522 O O . PHE B 1 21 ? 15.859 8.312 -12.695 1 98.06 21 PHE B O 1
ATOM 1529 N N . ALA B 1 22 ? 17 9.258 -11.008 1 98.12 22 ALA B N 1
ATOM 1530 C CA . ALA B 1 22 ? 17.453 7.965 -10.508 1 98.12 22 ALA B CA 1
ATOM 1531 C C . ALA B 1 22 ? 16.281 7.121 -10.031 1 98.12 22 ALA B C 1
ATOM 1533 O O . ALA B 1 22 ? 16.234 5.91 -10.273 1 98.12 22 ALA B O 1
ATOM 1534 N N . LEU B 1 23 ? 15.336 7.742 -9.359 1 98.44 23 LEU B N 1
ATOM 1535 C CA . LEU B 1 23 ? 14.148 7.055 -8.883 1 98.44 23 LEU B CA 1
ATOM 1536 C C . LEU B 1 23 ? 13.312 6.543 -10.047 1 98.44 23 LEU B C 1
ATOM 1538 O O . LEU B 1 23 ? 12.867 5.395 -10.039 1 98.44 23 LEU B O 1
ATOM 1542 N N . ILE B 1 24 ? 13.102 7.363 -11.008 1 98.44 24 ILE B N 1
ATOM 1543 C CA . ILE B 1 24 ? 12.352 6.969 -12.195 1 98.44 24 ILE B CA 1
ATOM 1544 C C . ILE B 1 24 ? 13.055 5.809 -12.891 1 98.44 24 ILE B C 1
ATOM 1546 O O . ILE B 1 24 ? 12.422 4.832 -13.289 1 98.44 24 ILE B O 1
ATOM 1550 N N . GLY B 1 25 ? 14.344 5.969 -13.008 1 98.5 25 GLY B N 1
ATOM 1551 C CA . GLY B 1 25 ? 15.117 4.887 -13.594 1 98.5 25 GLY B CA 1
ATOM 1552 C C . GLY B 1 25 ? 14.977 3.578 -12.836 1 98.5 25 GLY B C 1
ATOM 1553 O O . GLY B 1 25 ? 14.852 2.512 -13.445 1 98.5 25 GLY B O 1
ATOM 1554 N N . CYS B 1 26 ? 15.023 3.645 -11.555 1 98.44 26 CYS B N 1
ATOM 1555 C CA . CYS B 1 26 ? 14.859 2.469 -10.703 1 98.44 26 CYS B CA 1
ATOM 1556 C C . CYS B 1 26 ? 13.492 1.826 -10.914 1 98.44 26 CYS B C 1
ATOM 1558 O O . CYS B 1 26 ? 13.398 0.606 -11.062 1 98.44 26 CYS B O 1
ATOM 1560 N N . ILE B 1 27 ? 12.445 2.605 -10.984 1 98.69 27 ILE B N 1
ATOM 1561 C CA . ILE B 1 27 ? 11.086 2.104 -11.164 1 98.69 27 ILE B CA 1
ATOM 1562 C C . ILE B 1 27 ? 10.953 1.456 -12.539 1 98.69 27 ILE B C 1
ATOM 1564 O O . ILE B 1 27 ? 10.367 0.378 -12.672 1 98.69 27 ILE B O 1
ATOM 1568 N N . VAL B 1 28 ? 11.5 2.082 -13.516 1 98.31 28 VAL B N 1
ATOM 1569 C CA . VAL B 1 28 ? 11.484 1.53 -14.867 1 98.31 28 VAL B CA 1
ATOM 1570 C C . VAL B 1 28 ? 12.219 0.191 -14.891 1 98.31 28 VAL B C 1
ATOM 1572 O O . VAL B 1 28 ? 11.766 -0.76 -15.531 1 98.31 28 VAL B O 1
ATOM 1575 N N . PHE B 1 29 ? 13.336 0.182 -14.234 1 97.94 29 PHE B N 1
ATOM 1576 C CA . PHE B 1 29 ? 14.109 -1.053 -14.141 1 97.94 29 PHE B CA 1
ATOM 1577 C C . PHE B 1 29 ? 13.273 -2.16 -13.5 1 97.94 29 PHE B C 1
ATOM 1579 O O . PHE B 1 29 ? 13.242 -3.285 -14.008 1 97.94 29 PHE B O 1
ATOM 1586 N N . ILE B 1 30 ? 12.562 -1.853 -12.43 1 98.12 30 ILE B N 1
ATOM 1587 C CA . ILE B 1 30 ? 11.734 -2.812 -11.703 1 98.12 30 ILE B CA 1
ATOM 1588 C C . ILE B 1 30 ? 10.625 -3.33 -12.609 1 98.12 30 ILE B C 1
ATOM 1590 O O . ILE B 1 30 ? 10.445 -4.543 -12.758 1 98.12 30 ILE B O 1
ATOM 1594 N N . PHE B 1 31 ? 9.906 -2.443 -13.266 1 98.12 31 PHE B N 1
ATOM 1595 C CA . PHE B 1 31 ? 8.781 -2.822 -14.109 1 98.12 31 PHE B CA 1
ATOM 1596 C C . PHE B 1 31 ? 9.258 -3.582 -15.344 1 98.12 31 PHE B C 1
ATOM 1598 O O . PHE B 1 31 ? 8.586 -4.5 -15.812 1 98.12 31 PHE B O 1
ATOM 1605 N N . SER B 1 32 ? 10.445 -3.219 -15.844 1 97.19 32 SER B N 1
ATOM 1606 C CA . SER B 1 32 ? 11.016 -3.93 -16.984 1 97.19 32 SER B CA 1
ATOM 1607 C C . SER B 1 32 ? 11.336 -5.375 -16.625 1 97.19 32 SER B C 1
ATOM 1609 O O . SER B 1 32 ? 11.102 -6.285 -17.422 1 97.19 32 SER B O 1
ATOM 1611 N N . ASN B 1 33 ? 11.914 -5.562 -15.516 1 95.94 33 ASN B N 1
ATOM 1612 C CA . ASN B 1 33 ? 12.188 -6.918 -15.055 1 95.94 33 ASN B CA 1
ATOM 1613 C C . ASN B 1 33 ? 10.906 -7.73 -14.891 1 95.94 33 ASN B C 1
ATOM 1615 O O . ASN B 1 33 ? 10.875 -8.922 -15.203 1 95.94 33 ASN B O 1
ATOM 1619 N N . SER B 1 34 ? 9.859 -7.121 -14.398 1 96 34 SER B N 1
ATOM 1620 C CA . SER B 1 34 ? 8.594 -7.801 -14.141 1 96 34 SER B CA 1
ATOM 1621 C C . SER B 1 34 ? 7.859 -8.109 -15.445 1 96 34 SER B C 1
ATOM 1623 O O . SER B 1 34 ? 6.957 -8.953 -15.469 1 96 34 SER B O 1
ATOM 1625 N N . LEU B 1 35 ? 8.258 -7.445 -16.516 1 96.62 35 LEU B N 1
ATOM 1626 C CA . LEU B 1 35 ? 7.641 -7.656 -17.812 1 96.62 35 LEU B CA 1
ATOM 1627 C C . LEU B 1 35 ? 8.289 -8.828 -18.531 1 96.62 35 LEU B C 1
ATOM 1629 O O . LEU B 1 35 ? 7.781 -9.289 -19.562 1 96.62 35 LEU B O 1
ATOM 1633 N N . GLN B 1 36 ? 9.344 -9.328 -17.984 1 94.75 36 GLN B N 1
ATOM 1634 C CA . GLN B 1 36 ? 10.016 -10.469 -18.609 1 94.75 36 GLN B CA 1
ATOM 1635 C C . GLN B 1 36 ? 9.25 -11.766 -18.344 1 94.75 36 GLN B C 1
ATOM 1637 O O . GLN B 1 36 ? 8.789 -11.992 -17.219 1 94.75 36 GLN B O 1
ATOM 1642 N N . ILE B 1 37 ? 9.195 -12.555 -19.375 1 94.56 37 ILE B N 1
ATOM 1643 C CA . ILE B 1 37 ? 8.516 -13.836 -19.219 1 94.56 37 ILE B CA 1
ATOM 1644 C C . ILE B 1 37 ? 9.281 -14.711 -18.234 1 94.56 37 ILE B C 1
ATOM 1646 O O . ILE B 1 37 ? 10.469 -14.492 -18 1 94.56 37 ILE B O 1
ATOM 1650 N N . ALA B 1 38 ? 8.586 -15.703 -17.719 1 93.38 38 ALA B N 1
ATOM 1651 C CA . ALA B 1 38 ? 9.102 -16.5 -16.594 1 93.38 38 ALA B CA 1
ATOM 1652 C C . ALA B 1 38 ? 10.43 -17.156 -16.969 1 93.38 38 ALA B C 1
ATOM 1654 O O . ALA B 1 38 ? 11.352 -17.188 -16.156 1 93.38 38 ALA B O 1
ATOM 1655 N N . ASP B 1 39 ? 10.523 -17.688 -18.094 1 92.62 39 ASP B N 1
ATOM 1656 C CA . ASP B 1 39 ? 11.719 -18.406 -18.531 1 92.62 39 ASP B CA 1
ATOM 1657 C C . ASP B 1 39 ? 12.938 -17.5 -18.531 1 92.62 39 ASP B C 1
ATOM 1659 O O . ASP B 1 39 ? 14.016 -17.891 -18.078 1 92.62 39 ASP B O 1
ATOM 1663 N N . VAL B 1 40 ? 12.773 -16.312 -19.047 1 91.69 40 VAL B N 1
ATOM 1664 C CA . VAL B 1 40 ? 13.859 -15.344 -19.125 1 91.69 40 VAL B CA 1
ATOM 1665 C C . VAL B 1 40 ? 14.258 -14.906 -17.703 1 91.69 40 VAL B C 1
ATOM 1667 O O . VAL B 1 40 ? 15.445 -14.859 -17.375 1 91.69 40 VAL B O 1
ATOM 1670 N N . SER B 1 41 ? 13.25 -14.625 -16.922 1 92.69 41 SER B N 1
ATOM 1671 C CA . SER B 1 41 ? 13.5 -14.211 -15.539 1 92.69 41 SER B CA 1
ATOM 1672 C C . SER B 1 41 ? 14.188 -15.32 -14.75 1 92.69 41 SER B C 1
ATOM 1674 O O . SER B 1 41 ? 15.07 -15.055 -13.938 1 92.69 41 SER B O 1
ATOM 1676 N N . GLU B 1 42 ? 13.781 -16.516 -14.961 1 92.69 42 GLU B N 1
ATOM 1677 C CA . GLU B 1 42 ? 14.391 -17.672 -14.297 1 92.69 42 GLU B CA 1
ATOM 1678 C C . GLU B 1 42 ? 15.844 -17.844 -14.711 1 92.69 42 GLU B C 1
ATOM 1680 O O . GLU B 1 42 ? 16.688 -18.234 -13.898 1 92.69 42 GLU B O 1
ATOM 1685 N N . GLY B 1 43 ? 16.062 -17.625 -15.953 1 93.56 43 GLY B N 1
ATOM 1686 C CA . GLY B 1 43 ? 17.438 -17.688 -16.422 1 93.56 43 GLY B CA 1
ATOM 1687 C C . GLY B 1 43 ? 18.344 -16.688 -15.742 1 93.56 43 GLY B C 1
ATOM 1688 O O . GLY B 1 43 ? 19.453 -17.031 -15.328 1 93.56 43 GLY B O 1
ATOM 1689 N N . ALA B 1 44 ? 17.875 -15.477 -15.703 1 92.88 44 ALA B N 1
ATOM 1690 C CA . ALA B 1 44 ? 18.656 -14.43 -15.047 1 92.88 44 ALA B CA 1
ATOM 1691 C C . ALA B 1 44 ? 18.906 -14.773 -13.578 1 92.88 44 ALA B C 1
ATOM 1693 O O . ALA B 1 44 ? 20.031 -14.648 -13.094 1 92.88 44 ALA B O 1
ATOM 1694 N N . SER B 1 45 ? 17.938 -15.211 -12.883 1 93.94 45 SER B N 1
ATOM 1695 C CA . SER B 1 45 ? 18.062 -15.602 -11.477 1 93.94 45 SER B CA 1
ATOM 1696 C C . SER B 1 45 ? 18.984 -16.812 -11.312 1 93.94 45 SER B C 1
ATOM 1698 O O . SER B 1 45 ? 19.688 -16.922 -10.32 1 93.94 45 SER B O 1
ATOM 1700 N N . GLY B 1 46 ? 18.875 -17.641 -12.258 1 95.19 46 GLY B N 1
ATOM 1701 C CA . GLY B 1 46 ? 19.75 -18.812 -12.242 1 95.19 46 GLY B CA 1
ATOM 1702 C C . GLY B 1 46 ? 21.219 -18.453 -12.336 1 95.19 46 GLY B C 1
ATOM 1703 O O . GLY B 1 46 ? 22.047 -19.047 -11.656 1 95.19 46 GLY B O 1
ATOM 1704 N N . ARG B 1 47 ? 21.5 -17.516 -13.172 1 96.06 47 ARG B N 1
ATOM 1705 C CA . ARG B 1 47 ? 22.875 -17.047 -13.289 1 96.06 47 ARG B CA 1
ATOM 1706 C C . ARG B 1 47 ? 23.375 -16.469 -11.969 1 96.06 47 ARG B C 1
ATOM 1708 O O . ARG B 1 47 ? 24.484 -16.766 -11.539 1 96.06 47 ARG B O 1
ATOM 1715 N N . VAL B 1 48 ? 22.547 -15.695 -11.344 1 95 48 VAL B N 1
ATOM 1716 C CA . VAL B 1 48 ? 22.906 -15.109 -10.062 1 95 48 VAL B CA 1
ATOM 1717 C C . VAL B 1 48 ? 23.094 -16.203 -9.023 1 95 48 VAL B C 1
ATOM 1719 O O . VAL B 1 48 ? 24.031 -16.172 -8.227 1 95 48 VAL B O 1
ATOM 1722 N N . LEU B 1 49 ? 22.172 -17.141 -9.031 1 96 49 LEU B N 1
ATOM 1723 C CA . LEU B 1 49 ? 22.266 -18.281 -8.125 1 96 49 LEU B CA 1
ATOM 1724 C C . LEU B 1 49 ? 23.609 -18.984 -8.281 1 96 49 LEU B C 1
ATOM 1726 O O . LEU B 1 49 ? 24.297 -19.25 -7.293 1 96 49 LEU B O 1
ATOM 1730 N N . GLY B 1 50 ? 23.984 -19.266 -9.492 1 96.06 50 GLY B N 1
ATOM 1731 C CA . GLY B 1 50 ? 25.266 -19.906 -9.758 1 96.06 50 GLY B CA 1
ATOM 1732 C C . GLY B 1 50 ? 26.453 -19.125 -9.242 1 96.06 50 GLY B C 1
ATOM 1733 O O . GLY B 1 50 ? 27.375 -19.703 -8.641 1 96.06 50 GLY B O 1
ATOM 1734 N N . ILE B 1 51 ? 26.453 -17.906 -9.484 1 96.19 51 ILE B N 1
ATOM 1735 C CA . ILE B 1 51 ? 27.547 -17.031 -9.055 1 96.19 51 ILE B CA 1
ATOM 1736 C C . ILE B 1 51 ? 27.641 -17.031 -7.531 1 96.19 51 ILE B C 1
ATOM 1738 O O . ILE B 1 51 ? 28.719 -17.219 -6.969 1 96.19 51 ILE B O 1
ATOM 1742 N N . LEU B 1 52 ? 26.5 -16.906 -6.848 1 95.81 52 LEU B N 1
ATOM 1743 C CA . LEU B 1 52 ? 26.469 -16.844 -5.391 1 95.81 52 LEU B CA 1
ATOM 1744 C C . LEU B 1 52 ? 26.922 -18.172 -4.785 1 95.81 52 LEU B C 1
ATOM 1746 O O . LEU B 1 52 ? 27.672 -18.203 -3.807 1 95.81 52 LEU B O 1
ATOM 1750 N N . GLN B 1 53 ? 26.391 -19.219 -5.352 1 96.56 53 GLN B N 1
ATOM 1751 C CA . GLN B 1 53 ? 26.812 -20.531 -4.883 1 96.56 53 GLN B CA 1
ATOM 1752 C C . GLN B 1 53 ? 28.312 -20.734 -5.055 1 96.56 53 GLN B C 1
ATOM 1754 O O . GLN B 1 53 ? 28.984 -21.281 -4.18 1 96.56 53 GLN B O 1
ATOM 1759 N N . GLY B 1 54 ? 28.797 -20.328 -6.184 1 96 54 GLY B N 1
ATOM 1760 C CA . GLY B 1 54 ? 30.234 -20.391 -6.426 1 96 54 GLY B CA 1
ATOM 1761 C C . GLY B 1 54 ? 31.047 -19.625 -5.402 1 96 54 GLY B C 1
ATOM 1762 O O . GLY B 1 54 ? 32.062 -20.125 -4.902 1 96 54 GLY B O 1
ATOM 1763 N N . ILE B 1 55 ? 30.625 -18.469 -5.109 1 96.12 55 ILE B N 1
ATOM 1764 C CA . ILE B 1 55 ? 31.312 -17.609 -4.137 1 96.12 55 ILE B CA 1
ATOM 1765 C C . ILE B 1 55 ? 31.281 -18.281 -2.764 1 96.12 55 ILE B C 1
ATOM 1767 O O . ILE B 1 55 ? 32.312 -18.359 -2.082 1 96.12 55 ILE B O 1
ATOM 1771 N N . LEU B 1 56 ? 30.125 -18.797 -2.344 1 95.81 56 LEU B N 1
ATOM 1772 C CA . LEU B 1 56 ? 29.984 -19.438 -1.041 1 95.81 56 LEU B CA 1
ATOM 1773 C C . LEU B 1 56 ? 30.859 -20.672 -0.938 1 95.81 56 LEU B C 1
ATOM 1775 O O . LEU B 1 56 ? 31.484 -20.922 0.103 1 95.81 56 LEU B O 1
ATOM 1779 N N . ARG B 1 57 ? 30.906 -21.438 -2.021 1 95.81 57 ARG B N 1
ATOM 1780 C CA . ARG B 1 57 ? 31.766 -22.625 -2.027 1 95.81 57 ARG B CA 1
ATOM 1781 C C . ARG B 1 57 ? 33.25 -22.234 -1.934 1 95.81 57 ARG B C 1
ATOM 1783 O O . ARG B 1 57 ? 34.031 -22.891 -1.235 1 95.81 57 ARG B O 1
ATOM 1790 N N . HIS B 1 58 ? 33.594 -21.188 -2.609 1 96.44 58 HIS B N 1
ATOM 1791 C CA . HIS B 1 58 ? 34.969 -20.688 -2.574 1 96.44 58 HIS B CA 1
ATOM 1792 C C . HIS B 1 58 ? 35.344 -20.188 -1.184 1 96.44 58 HIS B C 1
ATOM 1794 O O . HIS B 1 58 ? 36.5 -20.281 -0.772 1 96.44 58 HIS B O 1
ATOM 1800 N N . LEU B 1 59 ? 34.406 -19.703 -0.484 1 96.56 59 LEU B N 1
ATOM 1801 C CA . LEU B 1 59 ? 34.625 -19.156 0.852 1 96.56 59 LEU B CA 1
ATOM 1802 C C . LEU B 1 59 ? 34.594 -20.266 1.898 1 96.56 59 LEU B C 1
ATOM 1804 O O . LEU B 1 59 ? 34.688 -20 3.098 1 96.56 59 LEU B O 1
ATOM 1808 N N . GLY B 1 60 ? 34.375 -21.516 1.457 1 95.31 60 GLY B N 1
ATOM 1809 C CA . GLY B 1 60 ? 34.406 -22.656 2.354 1 95.31 60 GLY B CA 1
ATOM 1810 C C . GLY B 1 60 ? 33.094 -22.891 3.059 1 95.31 60 GLY B C 1
ATOM 1811 O O . GLY B 1 60 ? 33.062 -23.406 4.18 1 95.31 60 GLY B O 1
ATOM 1812 N N . LEU B 1 61 ? 31.969 -22.391 2.432 1 96.69 61 LEU B N 1
ATOM 1813 C CA . LEU B 1 61 ? 30.656 -22.562 3.027 1 96.69 61 LEU B CA 1
ATOM 1814 C C . LEU B 1 61 ? 29.75 -23.406 2.121 1 96.69 61 LEU B C 1
ATOM 1816 O O . LEU B 1 61 ? 28.703 -22.938 1.692 1 96.69 61 LEU B O 1
ATOM 1820 N N . PRO B 1 62 ? 30.109 -24.641 1.88 1 93.75 62 PRO B N 1
ATOM 1821 C CA . PRO B 1 62 ? 29.328 -25.469 0.954 1 93.75 62 PRO B CA 1
ATOM 1822 C C . PRO B 1 62 ? 27.922 -25.734 1.449 1 93.75 62 PRO B C 1
ATOM 1824 O O . PRO B 1 62 ? 26.984 -25.859 0.643 1 93.75 62 PRO B O 1
ATOM 1827 N N . GLY B 1 63 ? 27.75 -25.828 2.699 1 95.5 63 GLY B N 1
ATOM 1828 C CA . GLY B 1 63 ? 26.422 -26 3.248 1 95.5 63 GLY B CA 1
ATOM 1829 C C . GLY B 1 63 ? 25.484 -24.859 2.898 1 95.5 63 GLY B C 1
ATOM 1830 O O . GLY B 1 63 ? 24.328 -25.094 2.518 1 95.5 63 GLY B O 1
ATOM 1831 N N . ALA B 1 64 ? 25.984 -23.672 3.094 1 95.25 64 ALA B N 1
ATOM 1832 C CA . ALA B 1 64 ? 25.203 -22.5 2.727 1 95.25 64 ALA B CA 1
ATOM 1833 C C . ALA B 1 64 ? 24.906 -22.469 1.228 1 95.25 64 ALA B C 1
ATOM 1835 O O . ALA B 1 64 ? 23.828 -22.078 0.801 1 95.25 64 ALA B O 1
ATOM 1836 N N . ALA B 1 65 ? 25.812 -22.812 0.477 1 95.62 65 ALA B N 1
ATOM 1837 C CA . ALA B 1 65 ? 25.641 -22.875 -0.972 1 95.62 65 ALA B CA 1
ATOM 1838 C C . ALA B 1 65 ? 24.531 -23.844 -1.355 1 95.62 65 ALA B C 1
ATOM 1840 O O . ALA B 1 65 ? 23.719 -23.562 -2.244 1 95.62 65 ALA B O 1
ATOM 1841 N N . ASP B 1 66 ? 24.5 -24.922 -0.682 1 94.81 66 ASP B N 1
ATOM 1842 C CA . ASP B 1 66 ? 23.516 -25.953 -0.985 1 94.81 66 ASP B CA 1
ATOM 1843 C C . ASP B 1 66 ? 22.109 -25.516 -0.559 1 94.81 66 ASP B C 1
ATOM 1845 O O . ASP B 1 66 ? 21.109 -25.984 -1.126 1 94.81 66 ASP B O 1
ATOM 1849 N N . ARG B 1 67 ? 22.078 -24.719 0.371 1 94.88 67 ARG B N 1
ATOM 1850 C CA . ARG B 1 67 ? 20.781 -24.266 0.884 1 94.88 67 ARG B CA 1
ATOM 1851 C C . ARG B 1 67 ? 20.234 -23.109 0.062 1 94.88 67 ARG B C 1
ATOM 1853 O O . ARG B 1 67 ? 19.047 -22.781 0.162 1 94.88 67 ARG B O 1
ATOM 1860 N N . LEU B 1 68 ? 21.062 -22.516 -0.707 1 95.31 68 LEU B N 1
ATOM 1861 C CA . LEU B 1 68 ? 20.641 -21.406 -1.551 1 95.31 68 LEU B CA 1
ATOM 1862 C C . LEU B 1 68 ? 19.859 -21.891 -2.76 1 95.31 68 LEU B C 1
ATOM 1864 O O . LEU B 1 68 ? 20.375 -22.672 -3.562 1 95.31 68 LEU B O 1
ATOM 1868 N N . THR B 1 69 ? 18.625 -21.547 -2.85 1 94.88 69 THR B N 1
ATOM 1869 C CA . THR B 1 69 ? 17.75 -22.016 -3.92 1 94.88 69 THR B CA 1
ATOM 1870 C C . THR B 1 69 ? 17.359 -20.859 -4.848 1 94.88 69 THR B C 1
ATOM 1872 O O . THR B 1 69 ? 17.625 -19.688 -4.543 1 94.88 69 THR B O 1
ATOM 1875 N N . MET B 1 70 ? 16.75 -21.25 -5.957 1 94.56 70 MET B N 1
ATOM 1876 C CA . MET B 1 70 ? 16.219 -20.266 -6.906 1 94.56 70 MET B CA 1
ATOM 1877 C C . MET B 1 70 ? 15.18 -19.375 -6.246 1 94.56 70 MET B C 1
ATOM 1879 O O . MET B 1 70 ? 15.133 -18.172 -6.504 1 94.56 70 MET B O 1
ATOM 1883 N N . HIS B 1 71 ? 14.438 -19.984 -5.465 1 94.12 71 HIS B N 1
ATOM 1884 C CA . HIS B 1 71 ? 13.391 -19.266 -4.75 1 94.12 71 HIS B CA 1
ATOM 1885 C C . HIS B 1 71 ? 13.977 -18.172 -3.869 1 94.12 71 HIS B C 1
ATOM 1887 O O . HIS B 1 71 ? 13.516 -17.016 -3.9 1 94.12 71 HIS B O 1
ATOM 1893 N N . ILE B 1 72 ? 15.008 -18.438 -3.178 1 95.38 72 ILE B N 1
ATOM 1894 C CA . ILE B 1 72 ? 15.656 -17.484 -2.281 1 95.38 72 ILE B CA 1
ATOM 1895 C C . ILE B 1 72 ? 16.266 -16.344 -3.096 1 95.38 72 ILE B C 1
ATOM 1897 O O . ILE B 1 72 ? 16.125 -15.18 -2.74 1 95.38 72 ILE B O 1
ATOM 1901 N N . VAL B 1 73 ? 16.938 -16.672 -4.145 1 95.12 73 VAL B N 1
ATOM 1902 C CA . VAL B 1 73 ? 17.594 -15.688 -4.98 1 95.12 73 VAL B CA 1
ATOM 1903 C C . VAL B 1 73 ? 16.562 -14.727 -5.562 1 95.12 73 VAL B C 1
ATOM 1905 O O . VAL B 1 73 ? 16.781 -13.508 -5.582 1 95.12 73 VAL B O 1
ATOM 1908 N N . ARG B 1 74 ? 15.477 -15.227 -5.973 1 94.88 74 ARG B N 1
ATOM 1909 C CA . ARG B 1 74 ? 14.422 -14.391 -6.535 1 94.88 74 ARG B CA 1
ATOM 1910 C C . ARG B 1 74 ? 13.836 -13.461 -5.48 1 94.88 74 ARG B C 1
ATOM 1912 O O . ARG B 1 74 ? 13.602 -12.281 -5.75 1 94.88 74 ARG B O 1
ATOM 1919 N N . LYS B 1 75 ? 13.656 -13.953 -4.293 1 95.94 75 LYS B N 1
ATOM 1920 C CA . LYS B 1 75 ? 13.125 -13.117 -3.219 1 95.94 75 LYS B CA 1
ATOM 1921 C C . LYS B 1 75 ? 14.133 -12.047 -2.803 1 95.94 75 LYS B C 1
ATOM 1923 O O . LYS B 1 75 ? 13.75 -10.93 -2.447 1 95.94 75 LYS B O 1
ATOM 1928 N N . LEU B 1 76 ? 15.312 -12.469 -2.844 1 95.62 76 LEU B N 1
ATOM 1929 C CA . LEU B 1 76 ? 16.359 -11.5 -2.551 1 95.62 76 LEU B CA 1
ATOM 1930 C C . LEU B 1 76 ? 16.406 -10.398 -3.611 1 95.62 76 LEU B C 1
ATOM 1932 O O . LEU B 1 76 ? 16.641 -9.234 -3.293 1 95.62 76 LEU B O 1
ATOM 1936 N N . ALA B 1 77 ? 16.266 -10.797 -4.82 1 95.44 77 ALA B N 1
ATOM 1937 C CA . ALA B 1 77 ? 16.219 -9.82 -5.902 1 95.44 77 ALA B CA 1
ATOM 1938 C C . ALA B 1 77 ? 15.078 -8.828 -5.699 1 95.44 77 ALA B C 1
ATOM 1940 O O . ALA B 1 77 ? 15.258 -7.621 -5.867 1 95.44 77 ALA B O 1
ATOM 1941 N N . HIS B 1 78 ? 13.898 -9.367 -5.355 1 96.38 78 HIS B N 1
ATOM 1942 C CA . HIS B 1 78 ? 12.766 -8.516 -5.027 1 96.38 78 HIS B CA 1
ATOM 1943 C C . HIS B 1 78 ? 13.117 -7.531 -3.918 1 96.38 78 HIS B C 1
ATOM 1945 O O . HIS B 1 78 ? 12.938 -6.32 -4.074 1 96.38 78 HIS B O 1
ATOM 1951 N N . PHE B 1 79 ? 13.633 -8.039 -2.889 1 98.25 79 PHE B N 1
ATOM 1952 C CA . PHE B 1 79 ? 13.969 -7.223 -1.726 1 98.25 79 PHE B CA 1
ATOM 1953 C C . PHE B 1 79 ? 14.977 -6.141 -2.098 1 98.25 79 PHE B C 1
ATOM 1955 O O . PHE B 1 79 ? 14.789 -4.969 -1.754 1 98.25 79 PHE B O 1
ATOM 1962 N N . CYS B 1 80 ? 15.992 -6.496 -2.842 1 97.94 80 CYS B N 1
ATOM 1963 C CA . CYS B 1 80 ? 17.078 -5.574 -3.162 1 97.94 80 CYS B CA 1
ATOM 1964 C C . CYS B 1 80 ? 16.594 -4.477 -4.102 1 97.94 80 CYS B C 1
ATOM 1966 O O . CYS B 1 80 ? 16.984 -3.312 -3.945 1 97.94 80 CYS B O 1
ATOM 1968 N N . GLU B 1 81 ? 15.883 -4.832 -5.082 1 98.12 81 GLU B N 1
ATOM 1969 C CA . GLU B 1 81 ? 15.352 -3.824 -5.996 1 98.12 81 GLU B CA 1
ATOM 1970 C C . GLU B 1 81 ? 14.547 -2.77 -5.246 1 98.12 81 GLU B C 1
ATOM 1972 O O . GLU B 1 81 ? 14.703 -1.57 -5.492 1 98.12 81 GLU B O 1
ATOM 1977 N N . TYR B 1 82 ? 13.805 -3.211 -4.32 1 98.81 82 TYR B N 1
ATOM 1978 C CA . TYR B 1 82 ? 12.914 -2.295 -3.617 1 98.81 82 TYR B CA 1
ATOM 1979 C C . TYR B 1 82 ? 13.633 -1.605 -2.465 1 98.81 82 TYR B C 1
ATOM 1981 O O . TYR B 1 82 ? 13.234 -0.521 -2.035 1 98.81 82 TYR B O 1
ATOM 1989 N N . LEU B 1 83 ? 14.695 -2.225 -1.942 1 98.75 83 LEU B N 1
ATOM 1990 C CA . LEU B 1 83 ? 15.594 -1.513 -1.04 1 98.75 83 LEU B CA 1
ATOM 1991 C C . LEU B 1 83 ? 16.172 -0.27 -1.714 1 98.75 83 LEU B C 1
ATOM 1993 O O . LEU B 1 83 ? 16.172 0.814 -1.126 1 98.75 83 LEU B O 1
ATOM 1997 N N . LEU B 1 84 ? 16.625 -0.493 -2.924 1 98.62 84 LEU B N 1
ATOM 1998 C CA . LEU B 1 84 ? 17.156 0.629 -3.689 1 98.62 84 LEU B CA 1
ATOM 1999 C C . LEU B 1 84 ? 16.094 1.695 -3.904 1 98.62 84 LEU B C 1
ATOM 2001 O O . LEU B 1 84 ? 16.359 2.889 -3.754 1 98.62 84 LEU B O 1
ATOM 2005 N N . GLU B 1 85 ? 14.883 1.267 -4.277 1 98.81 85 GLU B N 1
ATOM 2006 C CA . GLU B 1 85 ? 13.797 2.225 -4.461 1 98.81 85 GLU B CA 1
ATOM 2007 C C . GLU B 1 85 ? 13.539 3.014 -3.18 1 98.81 85 GLU B C 1
ATOM 2009 O O . GLU B 1 85 ? 13.43 4.242 -3.213 1 98.81 85 GLU B O 1
ATOM 2014 N N . GLY B 1 86 ? 13.398 2.277 -2.064 1 98.69 86 GLY B N 1
ATOM 2015 C CA . GLY B 1 86 ? 13.18 2.945 -0.791 1 98.69 86 GLY B CA 1
ATOM 2016 C C . GLY B 1 86 ? 14.258 3.963 -0.459 1 98.69 86 GLY B C 1
ATOM 2017 O O . GLY B 1 86 ? 13.961 5.055 0.024 1 98.69 86 GLY B O 1
ATOM 2018 N N . PHE B 1 87 ? 15.508 3.582 -0.708 1 98.44 87 PHE B N 1
ATOM 2019 C CA . PHE B 1 87 ? 16.641 4.469 -0.482 1 98.44 87 PHE B CA 1
ATOM 2020 C C . PHE B 1 87 ? 16.516 5.738 -1.312 1 98.44 87 PHE B C 1
ATOM 2022 O O . PHE B 1 87 ? 16.656 6.844 -0.788 1 98.44 87 PHE B O 1
ATOM 2029 N N . LEU B 1 88 ? 16.219 5.59 -2.543 1 98.25 88 LEU B N 1
ATOM 2030 C CA . LEU B 1 88 ? 16.078 6.73 -3.445 1 98.25 88 LEU B CA 1
ATOM 2031 C C . LEU B 1 88 ? 14.883 7.59 -3.059 1 98.25 88 LEU B C 1
ATOM 2033 O O . LEU B 1 88 ? 14.93 8.812 -3.178 1 98.25 88 LEU B O 1
ATOM 2037 N N . LEU B 1 89 ? 13.781 6.941 -2.625 1 98.19 89 LEU B N 1
ATOM 2038 C CA . LEU B 1 89 ? 12.609 7.676 -2.168 1 98.19 89 LEU B CA 1
ATOM 2039 C C . LEU B 1 89 ? 12.945 8.547 -0.966 1 98.19 89 LEU B C 1
ATOM 2041 O O . LEU B 1 89 ? 12.469 9.68 -0.862 1 98.19 89 LEU B O 1
ATOM 2045 N N . MET B 1 90 ? 13.734 8.008 -0.103 1 96.88 90 MET B N 1
ATOM 2046 C CA . MET B 1 90 ? 14.148 8.773 1.071 1 96.88 90 MET B CA 1
ATOM 2047 C C . MET B 1 90 ? 14.977 9.984 0.666 1 96.88 90 MET B C 1
ATOM 2049 O O . MET B 1 90 ? 14.773 11.086 1.188 1 96.88 90 MET B O 1
ATOM 2053 N N . LEU B 1 91 ? 15.898 9.805 -0.232 1 95.69 91 LEU B N 1
ATOM 2054 C CA . LEU B 1 91 ? 16.734 10.906 -0.706 1 95.69 91 LEU B CA 1
ATOM 2055 C C . LEU B 1 91 ? 15.883 11.977 -1.389 1 95.69 91 LEU B C 1
ATOM 2057 O O . LEU B 1 91 ? 16.109 13.172 -1.191 1 95.69 91 LEU B O 1
ATOM 2061 N N . CYS B 1 92 ? 14.953 11.5 -2.199 1 96 92 CYS B N 1
ATOM 2062 C CA . CYS B 1 92 ? 14.039 12.438 -2.844 1 96 92 CYS B CA 1
ATOM 2063 C C . CYS B 1 92 ? 13.242 13.219 -1.809 1 96 92 CYS B C 1
ATOM 2065 O O . CYS B 1 92 ? 13.102 14.438 -1.911 1 96 92 CYS B O 1
ATOM 2067 N N . LEU B 1 93 ? 12.719 12.5 -0.846 1 94.38 93 LEU B N 1
ATOM 2068 C CA . LEU B 1 93 ? 11.938 13.156 0.197 1 94.38 93 LEU B CA 1
ATOM 2069 C C . LEU B 1 93 ? 12.766 14.234 0.899 1 94.38 93 LEU B C 1
ATOM 2071 O O . LEU B 1 93 ? 12.273 15.336 1.155 1 94.38 93 LEU B O 1
ATOM 2075 N N . ARG B 1 94 ? 14.008 13.977 1.173 1 92.38 94 ARG B N 1
ATOM 2076 C CA . ARG B 1 94 ? 14.891 14.875 1.915 1 92.38 94 ARG B CA 1
ATOM 2077 C C . ARG B 1 94 ? 15.164 16.156 1.129 1 92.38 94 ARG B C 1
ATOM 2079 O O . ARG B 1 94 ? 15.242 17.234 1.707 1 92.38 94 ARG B O 1
ATOM 2086 N N . VAL B 1 95 ? 15.305 16.047 -0.146 1 91.81 95 VAL B N 1
ATOM 2087 C CA . VAL B 1 95 ? 15.695 17.219 -0.934 1 91.81 95 VAL B CA 1
ATOM 2088 C C . VAL B 1 95 ? 14.469 18.062 -1.257 1 91.81 95 VAL B C 1
ATOM 2090 O O . VAL B 1 95 ? 14.586 19.25 -1.581 1 91.81 95 VAL B O 1
ATOM 2093 N N . TYR B 1 96 ? 13.328 17.438 -1.221 1 92.06 96 TYR B N 1
ATOM 2094 C CA . TYR B 1 96 ? 12.109 18.156 -1.575 1 92.06 96 TYR B CA 1
ATOM 2095 C C . TYR B 1 96 ? 11.477 18.797 -0.343 1 92.06 96 TYR B C 1
ATOM 2097 O O . TYR B 1 96 ? 10.625 19.688 -0.461 1 92.06 96 TYR B O 1
ATOM 2105 N N . THR B 1 97 ? 11.797 18.359 0.851 1 88.81 97 THR B N 1
ATOM 2106 C CA . THR B 1 97 ? 11.234 18.938 2.062 1 88.81 97 THR B CA 1
ATOM 2107 C C . THR B 1 97 ? 12.219 18.844 3.223 1 88.81 97 THR B C 1
ATOM 2109 O O . THR B 1 97 ? 12.992 17.891 3.311 1 88.81 97 THR B O 1
ATOM 2112 N N . ARG B 1 98 ? 12.117 19.844 4.109 1 85.94 98 ARG B N 1
ATOM 2113 C CA . ARG B 1 98 ? 12.945 19.844 5.312 1 85.94 98 ARG B CA 1
ATOM 2114 C C . ARG B 1 98 ? 12.25 19.094 6.453 1 85.94 98 ARG B C 1
ATOM 2116 O O . ARG B 1 98 ? 12.898 18.703 7.426 1 85.94 98 ARG B O 1
ATOM 2123 N N . HIS B 1 99 ? 10.977 18.875 6.363 1 89.25 99 HIS B N 1
ATOM 2124 C CA . HIS B 1 99 ? 10.195 18.172 7.367 1 89.25 99 HIS B CA 1
ATOM 2125 C C . HIS B 1 99 ? 9.875 16.75 6.914 1 89.25 99 HIS B C 1
ATOM 2127 O O . HIS B 1 99 ? 8.711 16.344 6.91 1 89.25 99 HIS B O 1
ATOM 2133 N N . PHE B 1 100 ? 10.945 15.977 6.656 1 85.12 100 PHE B N 1
ATOM 2134 C CA . PHE B 1 100 ? 10.734 14.695 5.992 1 85.12 100 PHE B CA 1
ATOM 2135 C C . PHE B 1 100 ? 10.062 13.703 6.938 1 85.12 100 PHE B C 1
ATOM 2137 O O . PHE B 1 100 ? 9.336 12.812 6.496 1 85.12 100 PHE B O 1
ATOM 2144 N N . PHE B 1 101 ? 10.18 13.891 8.281 1 86.81 101 PHE B N 1
ATOM 2145 C CA . PHE B 1 101 ? 9.547 12.969 9.211 1 86.81 101 PHE B CA 1
ATOM 2146 C C . PHE B 1 101 ? 8.023 13.062 9.117 1 86.81 101 PHE B C 1
ATOM 2148 O O . PHE B 1 101 ? 7.328 12.055 9.242 1 86.81 101 PHE B O 1
ATOM 2155 N N . LYS B 1 102 ? 7.605 14.281 8.82 1 88.75 102 LYS B N 1
ATOM 2156 C CA . LYS B 1 102 ? 6.168 14.516 8.719 1 88.75 102 LYS B CA 1
ATOM 2157 C C . LYS B 1 102 ? 5.602 13.906 7.434 1 88.75 102 LYS B C 1
ATOM 2159 O O . LYS B 1 102 ? 4.398 13.672 7.332 1 88.75 102 LYS B O 1
ATOM 2164 N N . HIS B 1 103 ? 6.48 13.664 6.465 1 93.19 103 HIS B N 1
ATOM 2165 C CA . HIS B 1 103 ? 6.004 13.266 5.145 1 93.19 103 HIS B CA 1
ATOM 2166 C C . HIS B 1 103 ? 6.477 11.859 4.793 1 93.19 103 HIS B C 1
ATOM 2168 O O . HIS B 1 103 ? 6.387 11.445 3.635 1 93.19 103 HIS B O 1
ATOM 2174 N N . VAL B 1 104 ? 6.898 11.117 5.766 1 94.88 104 VAL B N 1
ATOM 2175 C CA . VAL B 1 104 ? 7.523 9.82 5.547 1 94.88 104 VAL B CA 1
ATOM 2176 C C . VAL B 1 104 ? 6.488 8.828 5.016 1 94.88 104 VAL B C 1
ATOM 2178 O O . VAL B 1 104 ? 6.844 7.809 4.422 1 94.88 104 VAL B O 1
ATOM 2181 N N . SER B 1 105 ? 5.168 9.125 5.18 1 95.94 105 SER B N 1
ATOM 2182 C CA . SER B 1 105 ? 4.117 8.234 4.703 1 95.94 105 SER B CA 1
ATOM 2183 C C . SER B 1 105 ? 4.039 8.234 3.178 1 95.94 105 SER B C 1
ATOM 2185 O O . SER B 1 105 ? 3.578 7.266 2.574 1 95.94 105 SER B O 1
ATOM 2187 N N . TRP B 1 106 ? 4.527 9.234 2.582 1 96.62 106 TRP B N 1
ATOM 2188 C CA . TRP B 1 106 ? 4.414 9.336 1.131 1 96.62 106 TRP B CA 1
ATOM 2189 C C . TRP B 1 106 ? 5.355 8.359 0.44 1 96.62 106 TRP B C 1
ATOM 2191 O O . TRP B 1 106 ? 4.938 7.605 -0.442 1 96.62 106 TRP B O 1
ATOM 2201 N N . PRO B 1 107 ? 6.645 8.352 0.862 1 97.44 107 PRO B N 1
ATOM 2202 C CA . PRO B 1 107 ? 7.504 7.348 0.234 1 97.44 107 PRO B CA 1
ATOM 2203 C C . PRO B 1 107 ? 7.074 5.922 0.559 1 97.44 107 PRO B C 1
ATOM 2205 O O . PRO B 1 107 ? 7.227 5.02 -0.272 1 97.44 107 PRO B O 1
ATOM 2208 N N . MET B 1 108 ? 6.516 5.684 1.717 1 98.25 108 MET B N 1
ATOM 2209 C CA . MET B 1 108 ? 5.992 4.363 2.047 1 98.25 108 MET B CA 1
ATOM 2210 C C . MET B 1 108 ? 4.836 3.99 1.127 1 98.25 108 MET B C 1
ATOM 2212 O O . MET B 1 108 ? 4.789 2.879 0.596 1 98.25 108 MET B O 1
ATOM 2216 N N . LEU B 1 109 ? 3.941 4.93 0.958 1 98.31 109 LEU B N 1
ATOM 2217 C CA . LEU B 1 109 ? 2.797 4.727 0.078 1 98.31 109 LEU B CA 1
ATOM 2218 C C . LEU B 1 109 ? 3.25 4.516 -1.363 1 98.31 109 LEU B C 1
ATOM 2220 O O . LEU B 1 109 ? 2.781 3.596 -2.037 1 98.31 109 LEU B O 1
ATOM 2224 N N . GLY B 1 110 ? 4.184 5.383 -1.806 1 98.19 110 GLY B N 1
ATOM 2225 C CA . GLY B 1 110 ? 4.703 5.254 -3.158 1 98.19 110 GLY B CA 1
ATOM 2226 C C . GLY B 1 110 ? 5.375 3.918 -3.416 1 98.19 110 GLY B C 1
ATOM 2227 O O . GLY B 1 110 ? 5.156 3.299 -4.461 1 98.19 110 GLY B O 1
ATOM 2228 N N . GLY B 1 111 ? 6.199 3.533 -2.459 1 98.69 111 GLY B N 1
ATOM 2229 C CA . GLY B 1 111 ? 6.848 2.24 -2.58 1 98.69 111 GLY B CA 1
ATOM 2230 C C . GLY B 1 111 ? 5.871 1.081 -2.623 1 98.69 111 GLY B C 1
ATOM 2231 O O . GLY B 1 111 ? 6.039 0.146 -3.408 1 98.69 111 GLY B O 1
ATOM 2232 N N . LEU B 1 112 ? 4.855 1.144 -1.762 1 98.62 112 LEU B N 1
ATOM 2233 C CA . LEU B 1 112 ? 3.855 0.082 -1.712 1 98.62 112 LEU B CA 1
ATOM 2234 C C . LEU B 1 112 ? 3.041 0.041 -3 1 98.62 112 LEU B C 1
ATOM 2236 O O . LEU B 1 112 ? 2.742 -1.038 -3.518 1 98.62 112 LEU B O 1
ATOM 2240 N N . LEU B 1 113 ? 2.697 1.154 -3.533 1 98.69 113 LEU B N 1
ATOM 2241 C CA . LEU B 1 113 ? 1.959 1.225 -4.789 1 98.69 113 LEU B CA 1
ATOM 2242 C C . LEU B 1 113 ? 2.801 0.695 -5.945 1 98.69 113 LEU B C 1
ATOM 2244 O O . LEU B 1 113 ? 2.277 0.054 -6.859 1 98.69 113 LEU B O 1
ATOM 2248 N N . THR B 1 114 ? 4.09 1.021 -5.914 1 98.69 114 THR B N 1
ATOM 2249 C CA . THR B 1 114 ? 4.977 0.467 -6.93 1 98.69 114 THR B CA 1
ATOM 2250 C C . THR B 1 114 ? 4.992 -1.057 -6.863 1 98.69 114 THR B C 1
ATOM 2252 O O . THR B 1 114 ? 4.883 -1.73 -7.891 1 98.69 114 THR B O 1
ATOM 2255 N N . ALA B 1 115 ? 5.098 -1.553 -5.617 1 98.69 115 ALA B N 1
ATOM 2256 C CA . ALA B 1 115 ? 5.109 -3 -5.422 1 98.69 115 ALA B CA 1
ATOM 2257 C C . ALA B 1 115 ? 3.809 -3.629 -5.914 1 98.69 115 ALA B C 1
ATOM 2259 O O . ALA B 1 115 ? 3.828 -4.664 -6.582 1 98.69 115 ALA B O 1
ATOM 2260 N N . LEU B 1 116 ? 2.727 -3.025 -5.559 1 98.56 116 LEU B N 1
ATOM 2261 C CA . LEU B 1 116 ? 1.422 -3.508 -5.992 1 98.56 116 LEU B CA 1
ATOM 2262 C C . LEU B 1 116 ? 1.312 -3.486 -7.516 1 98.56 116 LEU B C 1
ATOM 2264 O O . LEU B 1 116 ? 0.83 -4.445 -8.117 1 98.56 116 LEU B O 1
ATOM 2268 N N . THR B 1 117 ? 1.725 -2.453 -8.141 1 98.56 117 THR B N 1
ATOM 2269 C CA . THR B 1 117 ? 1.713 -2.328 -9.594 1 98.56 117 THR B CA 1
ATOM 2270 C C . THR B 1 117 ? 2.611 -3.383 -10.234 1 98.56 117 THR B C 1
ATOM 2272 O O . THR B 1 117 ? 2.238 -3.996 -11.242 1 98.56 117 THR B O 1
ATOM 2275 N N . ASP B 1 118 ? 3.703 -3.529 -9.641 1 98 118 ASP B N 1
ATOM 2276 C CA . ASP B 1 118 ? 4.676 -4.504 -10.125 1 98 118 ASP B CA 1
ATOM 2277 C C . ASP B 1 118 ? 4.066 -5.898 -10.195 1 98 118 ASP B C 1
ATOM 2279 O O . ASP B 1 118 ? 4.16 -6.578 -11.219 1 98 118 ASP B O 1
ATOM 2283 N N . GLU B 1 119 ? 3.428 -6.32 -9.102 1 98.12 119 GLU B N 1
ATOM 2284 C CA . GLU B 1 119 ? 2.791 -7.633 -9.055 1 98.12 119 GLU B CA 1
ATOM 2285 C C . GLU B 1 119 ? 1.598 -7.699 -10.008 1 98.12 119 GLU B C 1
ATOM 2287 O O . GLU B 1 119 ? 1.296 -8.758 -10.555 1 98.12 119 GLU B O 1
ATOM 2292 N N . THR B 1 120 ? 0.925 -6.609 -10.219 1 98 120 THR B N 1
ATOM 2293 C CA . THR B 1 120 ? -0.166 -6.559 -11.188 1 98 120 THR B CA 1
ATOM 2294 C C . THR B 1 120 ? 0.355 -6.789 -12.602 1 98 120 THR B C 1
ATOM 2296 O O . THR B 1 120 ? -0.246 -7.539 -13.375 1 98 120 THR B O 1
ATOM 2299 N N . ILE B 1 121 ? 1.479 -6.117 -12.938 1 97.75 121 ILE B N 1
ATOM 2300 C CA . ILE B 1 121 ? 2.123 -6.312 -14.234 1 97.75 121 ILE B CA 1
ATOM 2301 C C . ILE B 1 121 ? 2.424 -7.797 -14.438 1 97.75 121 ILE B C 1
ATOM 2303 O O . ILE B 1 121 ? 2.17 -8.344 -15.516 1 97.75 121 ILE B O 1
ATOM 2307 N N . GLN B 1 122 ? 2.848 -8.469 -13.438 1 96.81 122 GLN B N 1
ATOM 2308 C CA . GLN B 1 122 ? 3.248 -9.867 -13.531 1 96.81 122 GLN B CA 1
ATOM 2309 C C . GLN B 1 122 ? 2.045 -10.766 -13.812 1 96.81 122 GLN B C 1
ATOM 2311 O O . GLN B 1 122 ? 2.195 -11.859 -14.367 1 96.81 122 GLN B O 1
ATOM 2316 N N . LEU B 1 123 ? 0.849 -10.32 -13.461 1 95.75 123 LEU B N 1
ATOM 2317 C CA . LEU B 1 123 ? -0.363 -11.086 -13.734 1 95.75 123 LEU B CA 1
ATOM 2318 C C . LEU B 1 123 ? -0.571 -11.25 -15.234 1 95.75 123 LEU B C 1
ATOM 2320 O O . LEU B 1 123 ? -1.244 -12.18 -15.68 1 95.75 123 LEU B O 1
ATOM 2324 N N . PHE B 1 124 ? 0.013 -10.391 -16.031 1 96.56 124 PHE B N 1
ATOM 2325 C CA . PHE B 1 124 ? -0.23 -10.367 -17.469 1 96.56 124 PHE B CA 1
ATOM 2326 C C . PHE B 1 124 ? 0.964 -10.938 -18.219 1 96.56 124 PHE B C 1
ATOM 2328 O O . PHE B 1 124 ? 1.062 -10.789 -19.438 1 96.56 124 PHE B O 1
ATOM 2335 N N . VAL B 1 125 ? 1.906 -11.484 -17.578 1 96.38 125 VAL B N 1
ATOM 2336 C CA . VAL B 1 125 ? 3.125 -12.031 -18.172 1 96.38 125 VAL B CA 1
ATOM 2337 C C . VAL B 1 125 ? 3.092 -13.555 -18.109 1 96.38 125 VAL B C 1
ATOM 2339 O O . VAL B 1 125 ? 2.898 -14.133 -17.031 1 96.38 125 VAL B O 1
ATOM 2342 N N . PRO B 1 126 ? 3.207 -14.188 -19.25 1 96.12 126 PRO B N 1
ATOM 2343 C CA . PRO B 1 126 ? 3.143 -15.648 -19.281 1 96.12 126 PRO B CA 1
ATOM 2344 C C . PRO B 1 126 ? 4.125 -16.297 -18.297 1 96.12 126 PRO B C 1
ATOM 2346 O O . PRO B 1 126 ? 5.297 -15.922 -18.266 1 96.12 126 PRO B O 1
ATOM 2349 N N . GLY B 1 127 ? 3.559 -17.266 -17.578 1 94.44 127 GLY B N 1
ATOM 2350 C CA . GLY B 1 127 ? 4.387 -18.031 -16.656 1 94.44 127 GLY B CA 1
ATOM 2351 C C . GLY B 1 127 ? 4.625 -17.328 -15.336 1 94.44 127 GLY B C 1
ATOM 2352 O O . GLY B 1 127 ? 5.242 -17.906 -14.43 1 94.44 127 GLY B O 1
ATOM 2353 N N . ARG B 1 128 ? 4.188 -16.094 -15.219 1 94.19 128 ARG B N 1
ATOM 2354 C CA . ARG B 1 128 ? 4.34 -15.367 -13.961 1 94.19 128 ARG B CA 1
ATOM 2355 C C . ARG B 1 128 ? 3.027 -15.328 -13.18 1 94.19 128 ARG B C 1
ATOM 2357 O O . ARG B 1 128 ? 1.973 -15.672 -13.719 1 94.19 128 ARG B O 1
ATOM 2364 N N . SER B 1 129 ? 3.262 -15.109 -11.883 1 91.62 129 SER B N 1
ATOM 2365 C CA . SER B 1 129 ? 2.113 -14.961 -10.992 1 91.62 129 SER B CA 1
ATOM 2366 C C . SER B 1 129 ? 2.219 -13.68 -10.164 1 91.62 129 SER B C 1
ATOM 2368 O O . SER B 1 129 ? 3.314 -13.156 -9.969 1 91.62 129 SER B O 1
ATOM 2370 N N . GLY B 1 130 ? 1.124 -13.055 -9.898 1 93.88 130 GLY B N 1
ATOM 2371 C CA . GLY B 1 130 ? 1.066 -11.961 -8.93 1 93.88 130 GLY B CA 1
ATOM 2372 C C . GLY B 1 130 ? 0.839 -12.438 -7.508 1 93.88 130 GLY B C 1
ATOM 2373 O O . GLY B 1 130 ? -0.267 -12.852 -7.156 1 93.88 130 GLY B O 1
ATOM 2374 N N . GLN B 1 131 ? 1.942 -12.359 -6.777 1 95.75 131 GLN B N 1
ATOM 2375 C CA . GLN B 1 131 ? 1.872 -12.945 -5.445 1 95.75 131 GLN B CA 1
ATOM 2376 C C . GLN B 1 131 ? 1.796 -11.859 -4.371 1 95.75 131 GLN B C 1
ATOM 2378 O O . GLN B 1 131 ? 2.646 -10.969 -4.32 1 95.75 131 GLN B O 1
ATOM 2383 N N . VAL B 1 132 ? 0.875 -12.023 -3.465 1 97.25 132 VAL B N 1
ATOM 2384 C CA . VAL B 1 132 ? 0.689 -11.094 -2.35 1 97.25 132 VAL B CA 1
ATOM 2385 C C . VAL B 1 132 ? 1.926 -11.109 -1.454 1 97.25 132 VAL B C 1
ATOM 2387 O O . VAL B 1 132 ? 2.34 -10.07 -0.941 1 97.25 132 VAL B O 1
ATOM 2390 N N . THR B 1 133 ? 2.551 -12.242 -1.346 1 96.5 133 THR B N 1
ATOM 2391 C CA . THR B 1 133 ? 3.736 -12.383 -0.508 1 96.5 133 THR B CA 1
ATOM 2392 C C . THR B 1 133 ? 4.891 -11.555 -1.058 1 96.5 133 THR B C 1
ATOM 2394 O O . THR B 1 133 ? 5.684 -11 -0.293 1 96.5 133 THR B O 1
ATOM 2397 N N . ASP B 1 134 ? 4.973 -11.5 -2.354 1 97.75 134 ASP B N 1
ATOM 2398 C CA . ASP B 1 134 ? 6.035 -10.711 -2.969 1 97.75 134 ASP B CA 1
ATOM 2399 C C . ASP B 1 134 ? 5.836 -9.219 -2.711 1 97.75 134 ASP B C 1
ATOM 2401 O O . ASP B 1 134 ? 6.805 -8.477 -2.57 1 97.75 134 ASP B O 1
ATOM 2405 N N . ILE B 1 135 ? 4.586 -8.781 -2.588 1 98.56 135 ILE B N 1
ATOM 2406 C CA . ILE B 1 135 ? 4.305 -7.395 -2.25 1 98.56 135 ILE B CA 1
ATOM 2407 C C . ILE B 1 135 ? 4.855 -7.078 -0.862 1 98.56 135 ILE B C 1
ATOM 2409 O O . ILE B 1 135 ? 5.445 -6.016 -0.649 1 98.56 135 ILE B O 1
ATOM 2413 N N . TRP B 1 136 ? 4.73 -7.984 0.051 1 98.56 136 TRP B N 1
ATOM 2414 C CA . TRP B 1 136 ? 5.277 -7.805 1.392 1 98.56 136 TRP B CA 1
ATOM 2415 C C . TRP B 1 136 ? 6.801 -7.723 1.354 1 98.56 136 TRP B C 1
ATOM 2417 O O . TRP B 1 136 ? 7.398 -6.887 2.033 1 98.56 136 TRP B O 1
ATOM 2427 N N . ILE B 1 137 ? 7.402 -8.594 0.599 1 98.44 137 ILE B N 1
ATOM 2428 C CA . ILE B 1 137 ? 8.859 -8.609 0.496 1 98.44 137 ILE B CA 1
ATOM 2429 C C . ILE B 1 137 ? 9.344 -7.293 -0.112 1 98.44 137 ILE B C 1
ATOM 2431 O O . ILE B 1 137 ? 10.258 -6.66 0.417 1 98.44 137 ILE B O 1
ATOM 2435 N N . ASP B 1 138 ? 8.688 -6.914 -1.177 1 98.75 138 ASP B N 1
ATOM 2436 C CA . ASP B 1 138 ? 9.023 -5.652 -1.825 1 98.75 138 ASP B CA 1
ATOM 2437 C C . ASP B 1 138 ? 8.867 -4.48 -0.86 1 98.75 138 ASP B C 1
ATOM 2439 O O . ASP B 1 138 ? 9.758 -3.627 -0.76 1 98.75 138 ASP B O 1
ATOM 2443 N N . PHE B 1 139 ? 7.785 -4.465 -0.159 1 98.81 139 PHE B N 1
ATOM 2444 C CA . PHE B 1 139 ? 7.535 -3.373 0.775 1 98.81 139 PHE B CA 1
ATOM 2445 C C . PHE B 1 139 ? 8.562 -3.381 1.902 1 98.81 139 PHE B C 1
ATOM 2447 O O . PHE B 1 139 ? 8.984 -2.32 2.371 1 98.81 139 PHE B O 1
ATOM 2454 N N . SER B 1 140 ? 8.914 -4.539 2.389 1 98.75 140 SER B N 1
ATOM 2455 C CA . SER B 1 140 ? 9.984 -4.648 3.377 1 98.75 140 SER B CA 1
ATOM 2456 C C . SER B 1 140 ? 11.289 -4.055 2.848 1 98.75 140 SER B C 1
ATOM 2458 O O . SER B 1 140 ? 12.039 -3.424 3.596 1 98.75 140 SER B O 1
ATOM 2460 N N . GLY B 1 141 ? 11.562 -4.297 1.594 1 98.75 141 GLY B N 1
ATOM 2461 C CA . GLY B 1 141 ? 12.703 -3.654 0.958 1 98.75 141 GLY B CA 1
ATOM 2462 C C . GLY B 1 141 ? 12.617 -2.141 0.974 1 98.75 141 GLY B C 1
ATOM 2463 O O . GLY B 1 141 ? 13.586 -1.466 1.336 1 98.75 141 GLY B O 1
ATOM 2464 N N . VAL B 1 142 ? 11.445 -1.631 0.611 1 98.81 142 VAL B N 1
ATOM 2465 C CA . VAL B 1 142 ? 11.219 -0.19 0.616 1 98.81 142 VAL B CA 1
ATOM 2466 C C . VAL B 1 142 ? 11.5 0.373 2.008 1 98.81 142 VAL B C 1
ATOM 2468 O O . VAL B 1 142 ? 12.219 1.363 2.152 1 98.81 142 VAL B O 1
ATOM 2471 N N . MET B 1 143 ? 10.977 -0.29 3.006 1 98.69 143 MET B N 1
ATOM 2472 C CA . MET B 1 143 ? 11.133 0.173 4.383 1 98.69 143 MET B CA 1
ATOM 2473 C C . MET B 1 143 ? 12.602 0.147 4.801 1 98.69 143 MET B C 1
ATOM 2475 O O . MET B 1 143 ? 13.078 1.072 5.457 1 98.69 143 MET B O 1
ATOM 2479 N N . THR B 1 144 ? 13.25 -0.878 4.48 1 98.69 144 THR B N 1
ATOM 2480 C CA . THR B 1 144 ? 14.672 -0.984 4.789 1 98.69 144 THR B CA 1
ATOM 2481 C C . THR B 1 144 ? 15.461 0.107 4.07 1 98.69 144 THR B C 1
ATOM 2483 O O . THR B 1 144 ? 16.344 0.73 4.664 1 98.69 144 THR B O 1
ATOM 2486 N N . GLY B 1 145 ? 15.156 0.304 2.797 1 98.62 145 GLY B N 1
ATOM 2487 C CA . GLY B 1 145 ? 15.805 1.373 2.055 1 98.62 145 GLY B CA 1
ATOM 2488 C C . GLY B 1 145 ? 15.602 2.742 2.674 1 98.62 145 GLY B C 1
ATOM 2489 O O . GLY B 1 145 ? 16.531 3.543 2.75 1 98.62 145 GLY B O 1
ATOM 2490 N N . LEU B 1 146 ? 14.383 2.996 3.072 1 98.19 146 LEU B N 1
ATOM 2491 C CA . LEU B 1 146 ? 14.078 4.246 3.762 1 98.19 146 LEU B CA 1
ATOM 2492 C C . LEU B 1 146 ? 14.938 4.395 5.016 1 98.19 146 LEU B C 1
ATOM 2494 O O . LEU B 1 146 ? 15.492 5.465 5.27 1 98.19 146 LEU B O 1
ATOM 2498 N N . LEU B 1 147 ? 15.062 3.338 5.773 1 97.81 147 LEU B N 1
ATOM 2499 C CA . LEU B 1 147 ? 15.836 3.344 7.012 1 97.81 147 LEU B CA 1
ATOM 2500 C C . LEU B 1 147 ? 17.312 3.578 6.727 1 97.81 147 LEU B C 1
ATOM 2502 O O . LEU B 1 147 ? 17.969 4.348 7.43 1 97.81 147 LEU B O 1
ATOM 2506 N N . VAL B 1 148 ? 17.828 2.91 5.773 1 97.69 148 VAL B N 1
ATOM 2507 C CA . VAL B 1 148 ? 19.219 3.086 5.383 1 97.69 148 VAL B CA 1
ATOM 2508 C C . VAL B 1 148 ? 19.469 4.543 5.004 1 97.69 148 VAL B C 1
ATOM 2510 O O . VAL B 1 148 ? 20.469 5.133 5.422 1 97.69 148 VAL B O 1
ATOM 2513 N N . GLY B 1 149 ? 18.562 5.098 4.168 1 95.94 149 GLY B N 1
ATOM 2514 C CA . GLY B 1 149 ? 18.672 6.504 3.822 1 95.94 149 GLY B CA 1
ATOM 2515 C C . GLY B 1 149 ? 18.672 7.418 5.031 1 95.94 149 GLY B C 1
ATOM 2516 O O . GLY B 1 149 ? 19.453 8.359 5.117 1 95.94 149 GLY B O 1
ATOM 2517 N N . LEU B 1 150 ? 17.844 7.129 6.004 1 93.69 150 LEU B N 1
ATOM 2518 C CA . LEU B 1 150 ? 17.719 7.922 7.219 1 93.69 150 LEU B CA 1
ATOM 2519 C C . LEU B 1 150 ? 19 7.855 8.039 1 93.69 150 LEU B C 1
ATOM 2521 O O . LEU B 1 150 ? 19.484 8.875 8.539 1 93.69 150 LEU B O 1
ATOM 2525 N N . ILE B 1 151 ? 19.531 6.676 8.172 1 95.12 151 ILE B N 1
ATOM 2526 C CA . ILE B 1 151 ? 20.75 6.465 8.945 1 95.12 151 ILE B CA 1
ATOM 2527 C C . ILE B 1 151 ? 21.906 7.203 8.281 1 95.12 151 ILE B C 1
ATOM 2529 O O . ILE B 1 151 ? 22.688 7.887 8.961 1 95.12 151 ILE B O 1
ATOM 2533 N N . LEU B 1 152 ? 22.031 7.082 7.039 1 93.5 152 LEU B N 1
ATOM 2534 C CA . LEU B 1 152 ? 23.125 7.73 6.32 1 93.5 152 LEU B CA 1
ATOM 2535 C C . LEU B 1 152 ? 23.016 9.25 6.43 1 93.5 152 LEU B C 1
ATOM 2537 O O . LEU B 1 152 ? 24.031 9.93 6.602 1 93.5 152 LEU B O 1
ATOM 2541 N N . LEU B 1 153 ? 21.859 9.82 6.27 1 89.56 153 LEU B N 1
ATOM 2542 C CA . LEU B 1 153 ? 21.656 11.258 6.426 1 89.56 153 LEU B CA 1
ATOM 2543 C C . LEU B 1 153 ? 22.016 11.703 7.84 1 89.56 153 LEU B C 1
ATOM 2545 O O . LEU B 1 153 ? 22.594 12.773 8.031 1 89.56 153 LEU B O 1
ATOM 2549 N N . GLY B 1 154 ? 21.672 10.891 8.781 1 89.25 154 GLY B N 1
ATOM 2550 C CA . GLY B 1 154 ? 22.047 11.18 10.156 1 89.25 154 GLY B CA 1
ATOM 2551 C C . GLY B 1 154 ? 23.562 11.172 10.375 1 89.25 154 GLY B C 1
ATOM 2552 O O . GLY B 1 154 ? 24.094 12.031 11.078 1 89.25 154 GLY B O 1
ATOM 2553 N N . LEU B 1 155 ? 24.188 10.25 9.797 1 91.75 155 LEU B N 1
ATOM 2554 C CA . LEU B 1 155 ? 25.641 10.141 9.914 1 91.75 155 LEU B CA 1
ATOM 2555 C C . LEU B 1 155 ? 26.328 11.344 9.273 1 91.75 155 LEU B C 1
ATOM 2557 O O . LEU B 1 155 ? 27.281 11.883 9.836 1 91.75 155 LEU B O 1
ATOM 2561 N N . VAL B 1 156 ? 25.906 11.789 8.133 1 87.44 156 VAL B N 1
ATOM 2562 C CA . VAL B 1 156 ? 26.484 12.938 7.434 1 87.44 156 VAL B CA 1
ATOM 2563 C C . VAL B 1 156 ? 26.281 14.203 8.273 1 87.44 156 VAL B C 1
ATOM 2565 O O . VAL B 1 156 ? 27.203 15.023 8.398 1 87.44 156 VAL B O 1
ATOM 2568 N N . ARG B 1 157 ? 25.094 14.359 8.836 1 86.12 157 ARG B N 1
ATOM 2569 C CA . ARG B 1 157 ? 24.797 15.508 9.688 1 86.12 157 ARG B CA 1
ATOM 2570 C C . ARG B 1 157 ? 25.688 15.523 10.922 1 86.12 157 ARG B C 1
ATOM 2572 O O . ARG B 1 157 ? 26.172 16.578 11.328 1 86.12 157 ARG B O 1
ATOM 2579 N N . MET B 1 158 ? 25.922 14.336 11.43 1 89.44 158 MET B N 1
ATOM 2580 C CA . MET B 1 158 ? 26.781 14.211 12.602 1 89.44 158 MET B CA 1
ATOM 2581 C C . MET B 1 158 ? 28.219 14.578 12.266 1 89.44 158 MET B C 1
ATOM 2583 O O . MET B 1 158 ? 28.891 15.258 13.047 1 89.44 158 MET B O 1
ATOM 2587 N N . CYS B 1 159 ? 28.656 14.195 11.156 1 88.38 159 CYS B N 1
ATOM 2588 C CA . CYS B 1 159 ? 30.016 14.492 10.727 1 88.38 159 CYS B CA 1
ATOM 2589 C C . CYS B 1 159 ? 30.203 15.984 10.508 1 88.38 159 CYS B C 1
ATOM 2591 O O . CYS B 1 159 ? 31.25 16.547 10.844 1 88.38 159 CYS B O 1
ATOM 2593 N N . ILE B 1 160 ? 29.219 16.656 9.953 1 86 160 ILE B N 1
ATOM 2594 C CA . ILE B 1 160 ? 29.281 18.094 9.695 1 86 160 ILE B CA 1
ATOM 2595 C C . ILE B 1 160 ? 29.297 18.859 11.016 1 86 160 ILE B C 1
ATOM 2597 O O . ILE B 1 160 ? 30.078 19.797 11.188 1 86 160 ILE B O 1
ATOM 2601 N N . ILE B 1 161 ? 28.547 18.375 11.961 1 87.31 161 ILE B N 1
ATOM 2602 C CA . ILE B 1 161 ? 28.484 19.016 13.273 1 87.31 161 ILE B CA 1
ATOM 2603 C C . ILE B 1 161 ? 29.812 18.844 13.992 1 87.31 161 ILE B C 1
ATOM 2605 O O . ILE B 1 161 ? 30.328 19.781 14.594 1 87.31 161 ILE B O 1
ATOM 2609 N N . LEU B 1 162 ? 30.344 17.672 13.836 1 88.31 162 LEU B N 1
ATOM 2610 C CA . LEU B 1 162 ? 31.625 17.391 14.477 1 88.31 162 LEU B CA 1
ATOM 2611 C C . LEU B 1 162 ? 32.75 18.188 13.844 1 88.31 162 LEU B C 1
ATOM 2613 O O . LEU B 1 162 ? 33.6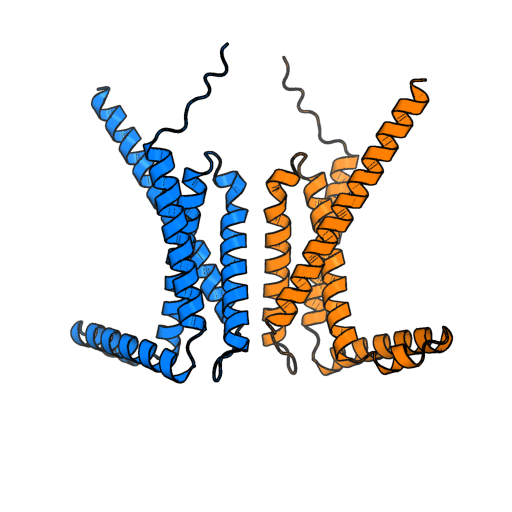56 18.656 14.539 1 88.31 162 LEU B O 1
ATOM 2617 N N . TYR B 1 163 ? 32.688 18.328 12.586 1 83.44 163 TYR B N 1
ATOM 2618 C CA . TYR B 1 163 ? 33.688 19.094 11.859 1 83.44 163 TYR B CA 1
ATOM 2619 C C . TYR B 1 163 ? 33.656 20.562 12.258 1 83.44 163 TYR B C 1
ATOM 2621 O O . TYR B 1 163 ? 34.688 21.203 12.453 1 83.44 163 TYR B O 1
ATOM 2629 N N . GLN B 1 164 ? 32.438 21.125 12.359 1 83.56 164 GLN B N 1
ATOM 2630 C CA . GLN B 1 164 ? 32.25 22.516 12.75 1 83.56 164 GLN B CA 1
ATOM 2631 C C . GLN B 1 164 ? 32.688 22.75 14.195 1 83.56 164 GLN B C 1
ATOM 2633 O O . GLN B 1 164 ? 33.281 23.781 14.508 1 83.56 164 GLN B O 1
ATOM 2638 N N . HIS B 1 165 ? 32.406 21.766 14.984 1 82.88 165 HIS B N 1
ATOM 2639 C CA . HIS B 1 165 ? 32.844 21.875 16.375 1 82.88 165 HIS B CA 1
ATOM 2640 C C . HIS B 1 165 ? 34.375 21.812 16.5 1 82.88 165 HIS B C 1
ATOM 2642 O O . HIS B 1 165 ? 34.938 22.516 17.312 1 82.88 165 HIS B O 1
ATOM 2648 N N . ARG B 1 166 ? 34.969 21.078 15.719 1 78.06 166 ARG B N 1
ATOM 2649 C CA . ARG B 1 166 ? 36.406 20.938 15.742 1 78.06 166 ARG B CA 1
ATOM 2650 C C . ARG B 1 166 ? 37.094 22.203 15.25 1 78.06 166 ARG B C 1
ATOM 2652 O O . ARG B 1 166 ? 38.156 22.578 15.766 1 78.06 166 ARG B O 1
ATOM 2659 N N . ASN B 1 167 ? 36.5 22.828 14.352 1 75.69 167 ASN B N 1
ATOM 2660 C CA . ASN B 1 167 ? 37.125 24.031 13.812 1 75.69 167 ASN B CA 1
ATOM 2661 C C . ASN B 1 167 ? 36.844 25.25 14.68 1 75.69 167 ASN B C 1
ATOM 2663 O O . ASN B 1 167 ? 37.438 26.312 14.492 1 75.69 167 ASN B O 1
ATOM 2667 N N . GLU B 1 168 ? 35.75 25.266 15.383 1 69 168 GLU B N 1
ATOM 2668 C CA . GLU B 1 168 ? 35.469 26.375 16.297 1 69 168 GLU B CA 1
ATOM 2669 C C . GLU B 1 168 ? 36.344 26.297 17.531 1 69 168 GLU B C 1
ATOM 2671 O O . GLU B 1 168 ? 36.5 27.281 18.266 1 69 168 GLU B O 1
ATOM 2676 N N . VAL B 1 169 ? 37.125 25.219 17.672 1 58.38 169 VAL B N 1
ATOM 2677 C CA . VAL B 1 169 ? 38.125 25.266 18.719 1 58.38 169 VAL B CA 1
ATOM 2678 C C . VAL B 1 169 ? 39.5 25.547 18.109 1 58.38 169 VAL B C 1
ATOM 2680 O O . VAL B 1 169 ? 39.812 25.062 17.016 1 58.38 169 VAL B O 1
#

Secondary structure (DSSP, 8-state):
---------HHHHHHHHHHHHHHHHHHHHHHHHHTS-HHHHHHHHHHHHHHHHHHHHHTT-HHHHHH--HHHHHHHHHHHHHHHHHHHHHHHHHHH-S-GGGGTHHHHHHHHHHHHHHHHHHTTSTT----HHHHHHHHHHHHHHHHHHHHHHHHHHHHHHHHHHHHH-/---------HHHHHHHHHHHHHHHHHHHHHHHHHTS-HHHHHHHHHHHHHHHHHHHHHTT-HHHHHH--HHHHHHHHHHHHHHHHHHHHHHHHHHH-S-GGGGTHHHHHHHHHHHHHHHHHHTTSTT----HHHHHHHHHHHHHHHHHHHHHHHHHHHHHHHHHHHHH-